Protein AF-A0A383WKZ9-F1 (afdb_monomer_lite)

Radius of gyration: 18.08 Å; chains: 1; bounding box: 63×48×45 Å

InterPro domains:
  IPR008811 Glycosyl hydrolases 36 [PF05691] (52-189)
  IPR008811 Glycosyl hydrolases 36 [PTHR31268] (33-192)

Structure (mmCIF, N/CA/C/O backbone):
data_AF-A0A383WKZ9-F1
#
_entry.id   AF-A0A383WKZ9-F1
#
loop_
_atom_site.group_PDB
_atom_site.id
_atom_site.type_symbol
_atom_site.label_atom_id
_atom_site.label_alt_id
_atom_site.label_comp_id
_atom_site.label_asym_id
_atom_site.label_entity_id
_atom_site.label_seq_id
_atom_site.pdbx_PDB_ins_code
_atom_site.Cartn_x
_atom_site.Cartn_y
_atom_site.Cartn_z
_atom_site.occupancy
_atom_site.B_iso_or_equiv
_atom_site.auth_seq_id
_atom_site.auth_comp_id
_atom_site.auth_asym_id
_atom_site.auth_atom_id
_atom_site.pdbx_PDB_model_num
ATOM 1 N N . MET A 1 1 ? -47.623 1.955 0.367 1.00 33.38 1 MET A N 1
ATOM 2 C CA . MET A 1 1 ? -46.744 0.892 -0.171 1.00 33.38 1 MET A CA 1
ATOM 3 C C . MET A 1 1 ? -45.341 1.461 -0.294 1.00 33.38 1 MET A C 1
ATOM 5 O O . MET A 1 1 ? -45.213 2.638 -0.597 1.00 33.38 1 MET A O 1
ATOM 9 N N . ALA A 1 2 ? -44.357 0.655 0.096 1.00 26.44 2 ALA A N 1
ATOM 10 C CA . ALA A 1 2 ? -43.002 1.015 0.510 1.00 26.44 2 ALA A CA 1
ATOM 11 C C . ALA A 1 2 ? -42.120 1.704 -0.565 1.00 26.44 2 ALA A C 1
ATOM 13 O O . ALA A 1 2 ? -42.390 1.547 -1.757 1.00 26.44 2 ALA A O 1
ATOM 14 N N . PRO A 1 3 ? -41.068 2.439 -0.140 1.00 32.88 3 PRO A N 1
ATOM 15 C CA . PRO A 1 3 ? -40.154 3.195 -0.997 1.00 32.88 3 PRO A CA 1
ATOM 16 C C . PRO A 1 3 ? -38.991 2.323 -1.496 1.00 32.88 3 PRO A C 1
ATOM 18 O O . PRO A 1 3 ? -38.672 1.311 -0.875 1.00 32.88 3 PRO A O 1
ATOM 21 N N . GLN A 1 4 ? -38.326 2.717 -2.588 1.00 32.00 4 GLN A N 1
ATOM 22 C CA . GLN A 1 4 ? -37.156 1.996 -3.103 1.00 32.00 4 GLN A CA 1
ATOM 23 C C . GLN A 1 4 ? -35.944 2.921 -3.286 1.00 32.00 4 GLN A C 1
ATOM 25 O O . GLN A 1 4 ? -35.868 3.703 -4.226 1.00 32.00 4 GLN A O 1
ATOM 30 N N . ASN A 1 5 ? -35.029 2.740 -2.329 1.00 29.41 5 ASN A N 1
ATOM 31 C CA . ASN A 1 5 ? -33.566 2.821 -2.360 1.00 29.41 5 ASN A CA 1
ATOM 32 C C . ASN A 1 5 ? -32.850 4.159 -2.618 1.00 29.41 5 ASN A C 1
ATOM 34 O O . ASN A 1 5 ? -32.542 4.550 -3.741 1.00 29.41 5 ASN A O 1
ATOM 38 N N . LEU A 1 6 ? -32.455 4.751 -1.481 1.00 32.31 6 LEU A N 1
ATOM 39 C CA . LEU A 1 6 ? -31.191 5.454 -1.273 1.00 32.31 6 LEU A CA 1
ATOM 40 C C . LEU A 1 6 ? -29.993 4.528 -1.541 1.00 32.31 6 LEU A C 1
ATOM 42 O O . LEU A 1 6 ? -29.984 3.372 -1.128 1.00 32.31 6 LEU A O 1
ATOM 46 N N . GLY A 1 7 ? -28.948 5.106 -2.123 1.00 25.89 7 GLY A N 1
ATOM 47 C CA . GLY A 1 7 ? -27.621 4.510 -2.240 1.00 25.89 7 GLY A CA 1
ATOM 48 C C . GLY A 1 7 ? -26.632 5.455 -2.918 1.00 25.89 7 GLY A C 1
ATOM 49 O O . GLY A 1 7 ? -25.874 5.026 -3.777 1.00 25.89 7 GLY A O 1
ATOM 50 N N . GLN A 1 8 ? -26.680 6.755 -2.602 1.00 30.31 8 GLN A N 1
ATOM 51 C CA . GLN A 1 8 ? -25.635 7.697 -3.000 1.00 30.31 8 GLN A CA 1
ATOM 52 C C . GLN A 1 8 ? -24.711 7.945 -1.812 1.00 30.31 8 GLN A C 1
ATOM 54 O O . GLN A 1 8 ? -25.103 8.551 -0.820 1.00 30.31 8 GLN A O 1
ATOM 59 N N . GLY A 1 9 ? -23.485 7.453 -1.938 1.00 25.41 9 GLY A N 1
ATOM 60 C CA . GLY A 1 9 ? -22.386 7.701 -1.020 1.00 25.41 9 GLY A CA 1
ATOM 61 C C . GLY A 1 9 ? -21.085 7.703 -1.806 1.00 25.41 9 GLY A C 1
ATOM 62 O O . GLY A 1 9 ? -20.314 6.757 -1.729 1.00 25.41 9 GLY A O 1
ATOM 63 N N . VAL A 1 10 ? -20.869 8.744 -2.611 1.00 26.20 10 VAL A N 1
ATOM 64 C CA . VAL A 1 10 ? -19.554 9.059 -3.176 1.00 26.20 10 VAL A CA 1
ATOM 65 C C . VAL A 1 10 ? -19.286 10.526 -2.892 1.00 26.20 10 VAL A C 1
ATOM 67 O O . VAL A 1 10 ? -19.955 11.403 -3.429 1.00 26.20 10 VAL A O 1
ATOM 70 N N . ALA A 1 11 ? -18.290 10.783 -2.052 1.00 22.27 11 ALA A N 1
ATOM 71 C CA . ALA A 1 11 ? -17.648 12.082 -1.963 1.00 22.27 11 ALA A CA 1
ATOM 72 C C . ALA A 1 11 ? -16.140 11.861 -1.810 1.00 22.27 11 ALA A C 1
ATOM 74 O O . ALA A 1 11 ? -15.603 11.829 -0.709 1.00 22.27 11 ALA A O 1
ATOM 75 N N . LEU A 1 12 ? -15.460 11.691 -2.944 1.00 29.48 12 LEU A N 1
ATOM 76 C CA . LEU A 1 12 ? -14.028 11.945 -3.062 1.00 29.48 12 LEU A CA 1
ATOM 77 C C . LEU A 1 12 ? -13.895 13.199 -3.927 1.00 29.48 12 LEU A C 1
ATOM 79 O O . LEU A 1 12 ? -14.007 13.141 -5.150 1.00 29.48 12 LEU A O 1
ATOM 83 N N . SER A 1 13 ? -13.754 14.357 -3.282 1.00 21.31 13 SER A N 1
ATOM 84 C CA . SER A 1 13 ? -13.522 15.621 -3.981 1.00 21.31 13 SER A CA 1
ATOM 85 C C . SER A 1 13 ? -12.049 15.701 -4.369 1.00 21.31 13 SER A C 1
ATOM 87 O O . SER A 1 13 ? -11.197 16.010 -3.540 1.00 21.31 13 SER A O 1
ATOM 89 N N . ALA A 1 14 ? -11.743 15.412 -5.633 1.00 26.47 14 ALA A N 1
ATOM 90 C CA . ALA A 1 14 ? -10.480 15.800 -6.240 1.00 26.47 14 ALA A CA 1
ATOM 91 C C . ALA A 1 14 ? -10.645 17.217 -6.808 1.00 26.47 14 ALA A C 1
ATOM 93 O O . ALA A 1 14 ? -11.335 17.415 -7.806 1.00 26.47 14 ALA A O 1
ATOM 94 N N . HIS A 1 15 ? -10.030 18.213 -6.169 1.00 21.16 15 HIS A N 1
ATOM 95 C CA . HIS A 1 15 ? -9.833 19.536 -6.764 1.00 21.16 15 HIS A CA 1
ATOM 96 C C . HIS A 1 15 ? -8.439 19.573 -7.406 1.00 21.16 15 HIS A C 1
ATOM 98 O O . HIS A 1 15 ? -7.446 19.626 -6.680 1.00 21.16 15 HIS A O 1
ATOM 104 N N . PRO A 1 16 ? -8.314 19.534 -8.746 1.00 32.41 16 PRO A N 1
ATOM 105 C CA . PRO A 1 16 ? -7.022 19.688 -9.386 1.00 32.41 16 PRO A CA 1
ATOM 106 C C . PRO A 1 16 ? -6.697 21.176 -9.488 1.00 32.41 16 PRO A C 1
ATOM 108 O O . PRO A 1 16 ? -7.248 21.897 -10.318 1.00 32.41 16 PRO A O 1
ATOM 111 N N . HIS A 1 17 ? -5.762 21.640 -8.669 1.00 27.34 17 HIS A N 1
ATOM 112 C CA . HIS A 1 17 ? -5.029 22.855 -8.992 1.00 27.34 17 HIS A CA 1
ATOM 113 C C . HIS A 1 17 ? -3.578 22.703 -8.539 1.00 27.34 17 HIS A C 1
ATOM 115 O O . HIS A 1 17 ? -3.291 22.885 -7.365 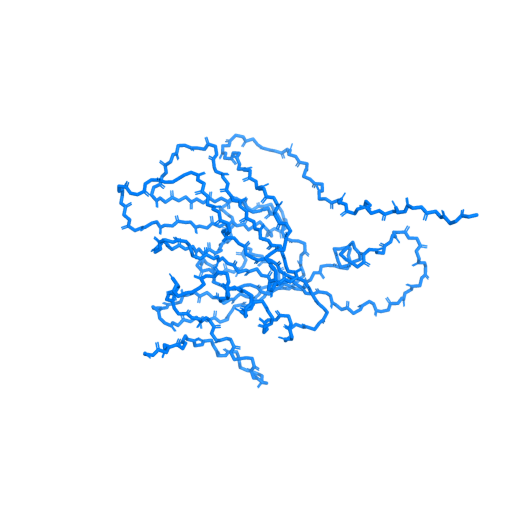1.00 27.34 17 HIS A O 1
ATOM 121 N N . LEU A 1 18 ? -2.690 22.309 -9.463 1.00 30.00 18 LEU A N 1
ATOM 122 C CA . LEU A 1 18 ? -1.320 22.820 -9.677 1.00 30.00 18 LEU A CA 1
ATOM 123 C C . LEU A 1 18 ? -0.612 22.016 -10.810 1.00 30.00 18 LEU A C 1
ATOM 125 O O . LEU A 1 18 ? -1.077 20.934 -11.170 1.00 30.00 1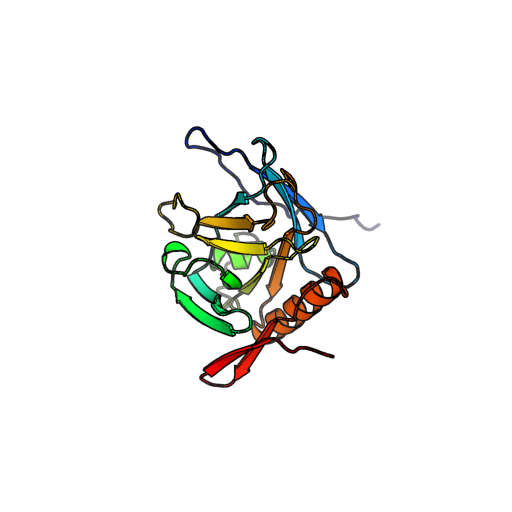8 LEU A O 1
ATOM 129 N N . PRO A 1 19 ? 0.436 22.571 -11.460 1.00 34.50 19 PRO A N 1
ATOM 130 C CA . PRO A 1 19 ? 0.660 22.412 -12.900 1.00 34.50 19 PRO A CA 1
ATOM 131 C C . PRO A 1 19 ? 1.535 21.219 -13.333 1.00 34.50 19 PRO A C 1
ATOM 133 O O . PRO A 1 19 ? 2.457 20.795 -12.647 1.00 34.50 19 PRO A O 1
ATOM 136 N N . SER A 1 20 ? 1.233 20.749 -14.551 1.00 39.91 20 SER A N 1
ATOM 137 C CA . SER A 1 20 ? 2.072 20.056 -15.549 1.00 39.91 20 SER A CA 1
ATOM 138 C C . SER A 1 20 ? 3.246 19.197 -15.057 1.00 39.91 20 SER A C 1
ATOM 140 O O . SER A 1 20 ? 4.397 19.630 -15.092 1.00 39.91 20 SER A O 1
ATOM 142 N N . SER A 1 21 ? 2.969 17.922 -14.764 1.00 36.19 21 SER A N 1
ATOM 143 C CA . SER A 1 21 ? 3.415 16.754 -15.562 1.00 36.19 21 SER A CA 1
ATOM 144 C C . SER A 1 21 ? 3.261 15.474 -14.732 1.00 36.19 21 SER A C 1
ATOM 146 O O . SER A 1 21 ? 4.160 15.134 -13.974 1.00 36.19 21 SER A O 1
ATOM 148 N N . THR A 1 22 ? 2.104 14.808 -14.846 1.00 39.22 22 THR A N 1
ATOM 149 C CA . THR A 1 22 ? 1.796 13.375 -14.575 1.00 39.22 22 THR A CA 1
ATOM 150 C C . THR A 1 22 ? 0.312 13.258 -14.213 1.00 39.22 22 THR A C 1
ATOM 152 O O . THR A 1 22 ? -0.079 13.103 -13.062 1.00 39.22 22 THR A O 1
ATOM 155 N N . SER A 1 23 ? -0.562 13.380 -15.214 1.00 44.00 23 SER A N 1
ATOM 156 C CA . SER A 1 23 ? -1.984 13.096 -15.008 1.00 44.00 23 SER A CA 1
ATOM 157 C C . SER A 1 23 ? -2.154 11.572 -14.982 1.00 44.00 23 SER A C 1
ATOM 159 O O . SER A 1 23 ? -1.957 10.909 -16.000 1.00 44.00 23 SER A O 1
ATOM 161 N N . SER A 1 24 ? -2.432 11.023 -13.800 1.00 53.34 24 SER A N 1
ATOM 162 C CA . SER A 1 24 ? -2.749 9.605 -13.584 1.00 53.34 24 SER A CA 1
ATOM 163 C C . SER A 1 24 ? -4.261 9.442 -13.424 1.00 53.34 24 SER A C 1
ATOM 165 O O . SER A 1 24 ? -4.923 10.380 -12.978 1.00 53.34 24 SER A O 1
ATOM 167 N N . SER A 1 25 ? -4.806 8.288 -13.807 1.00 56.19 25 SER A N 1
ATOM 168 C CA . SER A 1 25 ? -6.223 7.953 -13.605 1.00 56.19 25 SER A CA 1
ATOM 169 C C . SER A 1 25 ? -6.332 6.648 -12.829 1.00 56.19 25 SER A C 1
ATOM 171 O O . SER A 1 25 ? -5.567 5.713 -13.085 1.00 56.19 25 SER A O 1
ATOM 173 N N . SER A 1 26 ? -7.277 6.590 -11.898 1.00 54.25 26 SER A N 1
ATOM 174 C CA . SER A 1 26 ? -7.615 5.393 -11.135 1.00 54.25 26 SER A CA 1
ATOM 175 C C . SER A 1 26 ? -9.068 5.018 -11.391 1.00 54.25 26 SER A C 1
ATOM 177 O O . SER A 1 26 ? -9.957 5.860 -11.264 1.00 54.25 26 SER A O 1
ATOM 179 N N . ASP A 1 27 ? -9.293 3.755 -11.744 1.00 56.09 27 ASP A N 1
ATOM 180 C CA . ASP A 1 27 ? -10.633 3.193 -11.881 1.00 56.09 27 ASP A CA 1
ATOM 181 C C . ASP A 1 27 ? -10.938 2.334 -10.646 1.00 56.09 27 ASP A C 1
ATOM 183 O O . ASP A 1 27 ? -10.087 1.596 -10.136 1.00 56.09 27 ASP A O 1
ATOM 187 N N . LEU A 1 28 ? -12.151 2.498 -10.118 1.00 52.78 28 LEU A N 1
ATOM 188 C CA . LEU A 1 28 ? -12.611 1.881 -8.875 1.00 52.78 28 LEU A CA 1
ATOM 189 C C . LEU A 1 28 ? -13.457 0.650 -9.202 1.00 52.78 28 LEU A C 1
ATOM 191 O O . LEU A 1 28 ? -14.530 0.785 -9.792 1.00 52.78 28 LEU A O 1
ATOM 195 N N . HIS A 1 29 ? -13.035 -0.529 -8.748 1.00 52.25 29 HIS A N 1
ATOM 196 C CA . HIS A 1 29 ? -13.844 -1.742 -8.845 1.00 52.25 29 HIS A CA 1
ATOM 197 C C . HIS A 1 29 ? -14.243 -2.227 -7.448 1.00 52.25 29 HIS A C 1
ATOM 199 O O . HIS A 1 29 ? -13.398 -2.474 -6.584 1.00 52.25 29 HIS A O 1
ATOM 205 N N . SER A 1 30 ? -15.552 -2.361 -7.209 1.00 46.06 30 SER A N 1
ATOM 206 C CA . SER A 1 30 ? -16.064 -2.927 -5.961 1.00 46.06 30 SER A CA 1
ATOM 207 C C . SER A 1 30 ? -15.996 -4.454 -5.981 1.00 46.06 30 SER A C 1
ATOM 209 O O . SER A 1 30 ? -16.553 -5.087 -6.878 1.00 46.06 30 SER A O 1
ATOM 211 N N . SER A 1 31 ? -15.398 -5.007 -4.921 1.00 49.81 31 SER A N 1
ATOM 212 C CA . SER A 1 31 ? -15.467 -6.396 -4.447 1.00 49.81 31 SER A CA 1
ATOM 213 C C . SER A 1 31 ? -15.053 -7.503 -5.427 1.00 49.81 31 SER A C 1
ATOM 215 O O . SER A 1 31 ? -15.812 -7.923 -6.297 1.00 49.81 31 SER A O 1
ATOM 217 N N . HIS A 1 32 ? -13.892 -8.108 -5.156 1.00 50.41 32 HIS A N 1
ATOM 218 C CA . HIS A 1 32 ? -13.708 -9.539 -5.405 1.00 50.41 32 HIS A CA 1
ATOM 219 C C . HIS A 1 32 ? -14.669 -10.301 -4.465 1.00 50.41 32 HIS A C 1
ATOM 221 O O . HIS A 1 32 ? -14.781 -9.905 -3.303 1.00 50.41 32 HIS A O 1
ATOM 227 N N . PRO A 1 33 ? -15.328 -11.404 -4.875 1.00 51.94 33 PRO A N 1
ATOM 228 C CA . PRO A 1 33 ? -16.321 -12.116 -4.048 1.00 51.94 33 PRO A CA 1
ATOM 229 C C . PRO A 1 33 ? -15.794 -12.632 -2.693 1.00 51.94 33 PRO A C 1
ATOM 231 O O . PRO A 1 33 ? -16.574 -13.074 -1.857 1.00 51.94 33 PRO A O 1
ATOM 234 N N . ALA A 1 34 ? -14.480 -12.561 -2.468 1.00 50.84 34 ALA A N 1
ATOM 235 C CA . ALA A 1 34 ? -13.798 -12.992 -1.253 1.00 50.84 34 ALA A CA 1
ATOM 236 C C . ALA A 1 34 ? -13.422 -11.850 -0.281 1.00 50.84 34 ALA A C 1
ATOM 238 O O . ALA A 1 34 ? -12.874 -12.152 0.777 1.00 50.84 34 ALA A O 1
ATOM 239 N N . ALA A 1 35 ? -13.655 -10.565 -0.603 1.00 54.28 35 ALA A N 1
ATOM 240 C CA . ALA A 1 35 ? -13.151 -9.460 0.223 1.00 54.28 35 ALA A CA 1
ATOM 241 C C . ALA A 1 35 ? -14.007 -8.171 0.166 1.00 54.28 35 ALA A C 1
ATOM 243 O O . ALA A 1 35 ? -14.291 -7.684 -0.928 1.00 54.28 35 ALA A O 1
ATOM 244 N N . PRO A 1 36 ? -14.360 -7.557 1.318 1.00 70.56 36 PRO A N 1
ATOM 245 C CA . PRO A 1 36 ? -15.187 -6.343 1.395 1.00 70.56 36 PRO A CA 1
ATOM 246 C C . PRO A 1 36 ? -14.430 -5.029 1.103 1.00 70.56 36 PRO A C 1
ATOM 248 O O . PRO A 1 36 ? -14.973 -3.950 1.329 1.00 70.56 36 PRO A O 1
ATOM 251 N N . GLY A 1 37 ? -13.174 -5.097 0.650 1.00 82.75 37 GLY A N 1
ATOM 252 C CA . GLY A 1 37 ? -12.358 -3.926 0.332 1.00 82.75 37 GLY A CA 1
ATOM 253 C C . GLY A 1 37 ? -12.473 -3.445 -1.116 1.00 82.75 37 GLY A C 1
ATOM 254 O O . GLY A 1 37 ? -13.158 -4.026 -1.961 1.00 82.75 37 GLY A O 1
ATOM 255 N N . LEU A 1 38 ? -11.758 -2.361 -1.389 1.00 87.69 38 LEU A N 1
ATOM 256 C CA . LEU A 1 38 ? -11.641 -1.710 -2.682 1.00 87.69 38 LEU A CA 1
ATOM 257 C C . LEU A 1 38 ? -10.389 -2.197 -3.415 1.00 87.69 38 LEU A C 1
ATOM 259 O O . LEU A 1 38 ? -9.298 -2.202 -2.841 1.00 87.69 38 LEU A O 1
ATOM 263 N N . LEU A 1 39 ? -10.545 -2.547 -4.692 1.00 87.19 39 LEU A N 1
ATOM 264 C CA . LEU A 1 39 ? -9.433 -2.788 -5.606 1.00 87.19 39 LEU A CA 1
ATOM 265 C C . LEU A 1 39 ? -9.288 -1.614 -6.566 1.00 87.19 39 LEU A C 1
ATOM 267 O O . LEU A 1 39 ? -10.267 -1.166 -7.167 1.00 87.19 39 LEU A O 1
ATOM 271 N N . LEU A 1 40 ? -8.057 -1.124 -6.687 1.00 86.44 40 LEU A N 1
ATOM 272 C CA . LEU A 1 40 ? -7.712 -0.022 -7.571 1.00 86.44 40 LEU A CA 1
ATOM 273 C C . LEU A 1 40 ? -6.995 -0.534 -8.810 1.00 86.44 40 LEU A C 1
ATOM 275 O O . LEU A 1 40 ? -5.928 -1.150 -8.705 1.00 86.44 40 LEU A O 1
ATOM 279 N N . ASP A 1 41 ? -7.538 -0.174 -9.965 1.00 88.56 41 ASP A N 1
ATOM 280 C CA . ASP A 1 41 ? -6.809 -0.223 -11.221 1.00 88.56 41 ASP A CA 1
ATOM 281 C C . ASP A 1 41 ? -6.170 1.135 -11.459 1.00 88.56 41 ASP A C 1
ATOM 283 O O . ASP A 1 41 ? -6.759 2.188 -11.202 1.00 88.56 41 ASP A O 1
ATOM 287 N N . LEU A 1 42 ? -4.937 1.118 -11.941 1.00 85.75 42 LEU A N 1
ATOM 288 C CA . LEU A 1 42 ? -4.144 2.314 -12.147 1.00 85.75 42 LEU A CA 1
ATOM 289 C C . LEU A 1 42 ? -3.735 2.405 -13.602 1.00 85.75 42 LEU A C 1
ATOM 291 O O . LEU A 1 42 ? -3.316 1.422 -14.212 1.00 85.75 42 LEU A O 1
ATOM 295 N N . SER A 1 43 ? -3.793 3.609 -14.150 1.00 85.06 43 SER A N 1
ATOM 296 C CA . SER A 1 43 ? -3.241 3.904 -15.463 1.00 85.06 43 SER A CA 1
ATOM 297 C C . SER A 1 43 ? -2.470 5.217 -15.453 1.00 85.06 43 SER A C 1
ATOM 299 O O . SER A 1 43 ? -2.796 6.183 -14.757 1.00 85.06 43 SER A O 1
ATOM 301 N N . SER A 1 44 ? -1.404 5.234 -16.241 1.00 83.06 44 SER A N 1
ATOM 302 C CA . SER A 1 44 ? -0.583 6.400 -16.513 1.00 83.06 44 SER A CA 1
ATOM 303 C C . SER A 1 44 ? -0.881 6.895 -17.920 1.00 83.06 44 SER A C 1
ATOM 305 O O . SER A 1 44 ? -0.911 6.114 -18.871 1.00 83.06 44 SER A O 1
ATOM 307 N N . ARG A 1 45 ? -1.063 8.210 -18.069 1.00 80.19 45 ARG A N 1
ATOM 308 C CA . ARG A 1 45 ? -1.176 8.845 -19.393 1.00 80.19 45 ARG A CA 1
ATOM 309 C C . ARG A 1 45 ? 0.177 9.032 -20.080 1.00 80.19 45 ARG A C 1
ATOM 311 O O . ARG A 1 45 ? 0.217 9.431 -21.240 1.00 80.19 45 ARG A O 1
ATOM 318 N N . SER A 1 46 ? 1.274 8.789 -19.366 1.00 81.94 46 SER A N 1
ATOM 319 C CA . SER A 1 46 ? 2.613 8.768 -19.949 1.00 81.94 46 SER A CA 1
ATOM 320 C C . SER A 1 46 ? 2.812 7.515 -20.807 1.00 81.94 46 SER A C 1
ATOM 322 O O . SER A 1 46 ? 2.052 6.549 -20.722 1.00 81.94 46 SER A O 1
ATOM 324 N N . ASN A 1 47 ? 3.870 7.518 -21.619 1.00 84.25 47 ASN A N 1
ATOM 325 C CA . ASN A 1 47 ? 4.269 6.335 -22.378 1.00 84.25 47 ASN A CA 1
ATOM 326 C C . ASN A 1 47 ? 4.525 5.139 -21.453 1.00 84.25 47 ASN A C 1
ATOM 328 O O . ASN A 1 47 ? 4.921 5.304 -20.296 1.00 84.25 47 ASN A O 1
ATOM 332 N N . ALA A 1 48 ? 4.317 3.938 -21.994 1.00 87.06 48 ALA A N 1
ATOM 333 C CA . ALA A 1 48 ? 4.624 2.704 -21.294 1.00 87.06 48 ALA A CA 1
ATOM 334 C C . ALA A 1 48 ? 6.102 2.670 -20.883 1.00 87.06 48 ALA A C 1
ATOM 336 O O . ALA A 1 48 ? 6.984 3.012 -21.673 1.00 87.06 48 ALA A O 1
ATOM 337 N N . ALA A 1 49 ? 6.353 2.266 -19.643 1.00 86.75 49 ALA A N 1
ATOM 338 C CA . ALA A 1 49 ? 7.680 2.245 -19.050 1.00 86.75 49 ALA A CA 1
ATOM 339 C C . ALA A 1 49 ? 7.886 0.954 -18.252 1.00 86.75 49 ALA A C 1
ATOM 341 O O . ALA A 1 49 ? 6.933 0.380 -17.722 1.00 86.75 49 ALA A O 1
ATOM 342 N N . ALA A 1 50 ? 9.138 0.504 -18.173 1.00 88.00 50 ALA A N 1
ATOM 343 C CA . ALA A 1 50 ? 9.535 -0.614 -17.320 1.00 88.00 50 ALA A CA 1
ATOM 344 C C . ALA A 1 50 ? 9.478 -0.243 -15.826 1.00 88.00 50 ALA A C 1
ATOM 346 O O . ALA A 1 50 ? 9.331 -1.128 -14.985 1.00 88.00 50 ALA A O 1
ATOM 347 N N . GLU A 1 51 ? 9.554 1.056 -15.519 1.00 90.44 51 GLU A N 1
ATOM 348 C CA . GLU A 1 51 ? 9.462 1.644 -14.185 1.00 90.44 51 GLU A CA 1
ATOM 349 C C . GLU A 1 51 ? 8.504 2.843 -14.221 1.00 90.44 51 GLU A C 1
ATOM 351 O O . GLU A 1 51 ? 8.578 3.685 -15.120 1.00 90.44 51 GLU A O 1
ATOM 356 N N . ALA A 1 52 ? 7.605 2.943 -13.245 1.00 88.62 52 ALA A N 1
ATOM 357 C CA . ALA A 1 52 ? 6.663 4.051 -13.141 1.00 88.62 52 ALA A CA 1
ATOM 358 C C . ALA A 1 52 ? 6.378 4.416 -11.683 1.00 88.62 52 ALA A C 1
ATOM 360 O O . ALA A 1 52 ? 6.519 3.611 -10.767 1.00 88.62 52 ALA A O 1
ATOM 361 N N . SER A 1 53 ? 5.956 5.658 -11.454 1.00 89.69 53 SER A N 1
ATOM 362 C CA . SER A 1 53 ? 5.396 6.088 -10.171 1.00 89.69 53 SER A CA 1
ATOM 363 C C . SER A 1 53 ? 4.067 6.783 -10.421 1.00 89.69 53 SER A C 1
ATOM 365 O O . SER A 1 53 ? 4.022 7.774 -11.147 1.00 89.69 53 SER A O 1
ATOM 367 N N . VAL A 1 54 ? 2.999 6.248 -9.838 1.00 89.62 54 VAL A N 1
ATOM 368 C CA . VAL A 1 54 ? 1.619 6.703 -10.024 1.00 89.62 54 VAL A CA 1
ATOM 369 C C . VAL A 1 54 ? 1.125 7.300 -8.714 1.00 89.62 54 VAL A C 1
ATOM 371 O O . VAL A 1 54 ? 1.185 6.647 -7.674 1.00 89.62 54 VAL A O 1
ATOM 374 N N . LEU A 1 55 ? 0.655 8.546 -8.746 1.00 91.25 55 LEU A N 1
ATOM 375 C CA . LEU A 1 55 ? 0.086 9.198 -7.568 1.00 91.25 55 LEU A CA 1
ATOM 376 C C . LEU A 1 55 ? -1.259 8.544 -7.222 1.00 91.25 55 LEU A C 1
ATOM 378 O O . LEU A 1 55 ? -2.145 8.487 -8.071 1.00 91.25 55 LEU A O 1
ATOM 382 N N . LEU A 1 56 ? -1.408 8.074 -5.981 1.00 90.12 56 LEU A N 1
ATOM 383 C CA . LEU A 1 56 ? -2.668 7.523 -5.466 1.00 90.12 56 LEU A CA 1
ATOM 384 C C . LEU A 1 56 ? -3.562 8.612 -4.862 1.00 90.12 56 LEU A C 1
ATOM 386 O O . LEU A 1 56 ? -4.778 8.458 -4.825 1.00 90.12 56 LEU A O 1
ATOM 390 N N . GLY A 1 57 ? -2.958 9.712 -4.410 1.00 90.00 57 GLY A N 1
ATOM 391 C CA . GLY A 1 57 ? -3.647 10.858 -3.825 1.00 90.00 57 GLY A CA 1
ATOM 392 C C . GLY A 1 57 ? -3.145 11.179 -2.422 1.00 90.00 57 GLY A C 1
ATOM 393 O O . GLY A 1 57 ? -2.094 10.696 -1.993 1.00 90.00 57 GLY A O 1
ATOM 394 N N . GLU A 1 58 ? -3.901 12.020 -1.722 1.00 91.19 58 GLU A N 1
ATOM 395 C CA . GLU A 1 58 ? -3.645 12.376 -0.327 1.00 91.19 58 GLU A CA 1
ATOM 396 C C . GLU A 1 58 ? -4.424 11.471 0.623 1.00 91.19 58 GLU A C 1
ATOM 398 O O . GLU A 1 58 ? -5.605 11.197 0.411 1.00 91.19 58 GLU A O 1
ATOM 403 N N . VAL A 1 59 ? -3.765 11.025 1.692 1.00 90.44 59 VAL A N 1
ATOM 404 C CA . VAL A 1 59 ? -4.387 10.198 2.728 1.00 90.44 59 VAL A CA 1
ATOM 405 C C . VAL A 1 59 ? -4.770 11.066 3.928 1.00 90.44 59 VAL A C 1
ATOM 407 O O . VAL A 1 59 ? -3.915 11.676 4.569 1.00 90.44 59 VAL A O 1
ATOM 410 N N . CYS A 1 60 ? -6.060 11.093 4.265 1.00 89.00 60 CYS A N 1
ATOM 411 C CA . CYS A 1 60 ? -6.581 11.781 5.451 1.00 89.00 60 CYS A CA 1
ATOM 412 C C . CYS A 1 60 ? -6.395 10.916 6.707 1.00 89.00 60 CYS A C 1
ATOM 414 O O . CYS A 1 60 ? -7.308 10.191 7.118 1.00 89.00 60 CYS A O 1
ATOM 416 N N . GLY A 1 61 ? -5.193 10.946 7.279 1.00 88.25 61 GLY A N 1
ATOM 417 C CA . GLY A 1 61 ? -4.852 10.178 8.468 1.00 88.25 61 GLY A CA 1
ATOM 418 C C . GLY A 1 61 ? -3.974 10.941 9.451 1.00 88.25 61 GLY A C 1
ATOM 419 O O . GLY A 1 61 ? -3.186 11.806 9.068 1.00 88.25 61 GLY A O 1
ATOM 420 N N . SER A 1 62 ? -4.084 10.544 10.717 1.00 89.50 62 SER A N 1
ATOM 421 C CA . SER A 1 62 ? -3.403 11.173 11.858 1.00 89.50 62 SER A CA 1
ATOM 422 C C . SER A 1 62 ? -2.215 10.363 12.375 1.00 89.50 62 SER A C 1
ATOM 424 O O . SER A 1 62 ? -1.332 10.910 13.036 1.00 89.50 62 SER A O 1
ATOM 426 N N . ALA A 1 63 ? -2.174 9.061 12.086 1.00 93.56 63 ALA A N 1
ATOM 427 C CA . ALA A 1 63 ? -1.079 8.178 12.464 1.00 93.56 63 ALA A CA 1
ATOM 428 C C . ALA A 1 63 ? -0.899 7.072 11.425 1.00 93.56 63 ALA A C 1
ATOM 430 O O . ALA A 1 63 ? -1.872 6.456 10.981 1.00 93.56 63 ALA A O 1
ATOM 431 N N . PHE A 1 64 ? 0.355 6.801 11.078 1.00 95.62 64 PHE A N 1
ATOM 432 C CA . PHE A 1 64 ? 0.730 5.853 10.041 1.00 95.62 64 PHE A CA 1
ATOM 433 C C . PHE A 1 64 ? 1.657 4.792 10.627 1.00 95.62 64 PHE A C 1
ATOM 435 O O . PHE A 1 64 ? 2.650 5.115 11.282 1.00 95.62 64 PHE A O 1
ATOM 442 N N . LEU A 1 65 ? 1.347 3.526 10.367 1.00 96.31 65 LEU A N 1
ATOM 443 C CA . LEU A 1 65 ? 2.252 2.394 10.529 1.00 96.31 65 LEU A CA 1
ATOM 444 C C . LEU A 1 65 ? 2.502 1.811 9.139 1.00 96.31 65 LEU A C 1
ATOM 446 O O . LEU A 1 65 ? 1.583 1.308 8.500 1.00 96.31 65 LEU A O 1
ATOM 450 N N . ALA A 1 66 ? 3.744 1.845 8.681 1.00 94.31 66 ALA A N 1
ATOM 451 C CA . ALA A 1 66 ? 4.152 1.225 7.432 1.00 94.31 66 ALA A CA 1
ATOM 452 C C . ALA A 1 66 ? 5.115 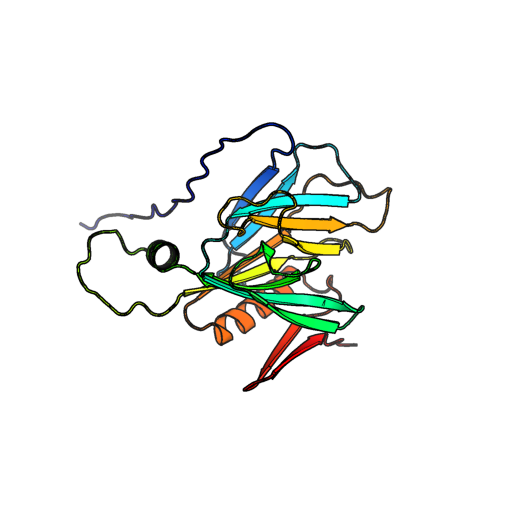0.079 7.699 1.00 94.31 66 ALA A C 1
ATOM 454 O O . ALA A 1 66 ? 5.996 0.179 8.545 1.00 94.31 66 ALA A O 1
ATOM 455 N N . CYS A 1 67 ? 4.982 -0.999 6.941 1.00 93.12 67 CYS A N 1
ATOM 456 C CA . CYS A 1 67 ? 5.982 -2.050 6.898 1.00 93.12 67 CYS A CA 1
ATOM 457 C C . CYS A 1 67 ? 6.698 -1.957 5.552 1.00 93.12 67 CYS A C 1
ATOM 459 O O . CYS A 1 67 ? 6.082 -2.146 4.500 1.00 93.12 67 CYS A O 1
ATOM 461 N N . ALA A 1 68 ? 7.988 -1.632 5.579 1.00 89.00 68 ALA A N 1
ATOM 462 C CA . ALA A 1 68 ? 8.793 -1.441 4.377 1.00 89.00 68 ALA A CA 1
ATOM 463 C C . ALA A 1 68 ? 9.849 -2.530 4.231 1.00 89.00 68 ALA A C 1
ATOM 465 O O . ALA A 1 68 ? 10.374 -3.045 5.222 1.00 89.00 68 ALA A O 1
ATOM 466 N N . ARG A 1 69 ? 10.144 -2.896 2.983 1.00 84.19 69 ARG A N 1
ATOM 467 C CA . ARG A 1 69 ? 11.096 -3.962 2.666 1.00 84.19 69 ARG A CA 1
ATOM 468 C C . ARG A 1 69 ? 12.526 -3.475 2.902 1.00 84.19 69 ARG A C 1
ATOM 470 O O . ARG A 1 69 ? 12.983 -2.561 2.226 1.00 84.19 69 ARG A O 1
ATOM 477 N N . ILE A 1 70 ? 13.243 -4.134 3.812 1.00 76.12 70 ILE A N 1
ATOM 478 C CA . ILE A 1 70 ? 14.663 -3.848 4.091 1.00 76.12 70 ILE A CA 1
ATOM 479 C C . ILE A 1 70 ? 15.603 -4.882 3.455 1.00 76.12 70 ILE A C 1
ATOM 481 O O . ILE A 1 70 ? 16.742 -4.571 3.115 1.00 76.12 70 ILE A O 1
ATOM 485 N N . LYS A 1 71 ? 15.132 -6.125 3.284 1.00 69.62 71 LYS A N 1
ATOM 486 C CA . LYS A 1 71 ? 15.827 -7.234 2.607 1.00 69.62 71 LYS A CA 1
ATOM 487 C C . LYS A 1 71 ? 14.805 -8.118 1.891 1.00 69.62 71 LYS A C 1
ATOM 489 O O . LYS A 1 71 ? 13.601 -7.940 2.052 1.00 69.62 71 LYS A O 1
ATOM 494 N N . LEU A 1 72 ? 15.272 -9.098 1.112 1.00 63.88 72 LEU A N 1
ATOM 495 C CA . LEU A 1 72 ? 14.415 -9.948 0.274 1.00 63.88 72 LEU A CA 1
ATOM 496 C C . LEU A 1 72 ? 13.203 -10.546 1.011 1.00 63.88 72 LEU A C 1
ATOM 498 O O . LEU A 1 72 ? 12.114 -10.515 0.454 1.00 63.88 72 LEU A O 1
ATOM 502 N N . CYS A 1 73 ? 13.375 -11.029 2.240 1.00 61.03 73 CYS A N 1
ATOM 503 C CA . CYS A 1 73 ? 12.314 -11.649 3.044 1.00 61.03 73 CYS A CA 1
ATOM 504 C C . CYS A 1 73 ? 11.983 -10.896 4.347 1.00 61.03 73 CYS A C 1
ATOM 506 O O . CYS A 1 73 ? 11.282 -11.440 5.197 1.00 61.03 73 CYS A O 1
ATOM 508 N N . TRP A 1 74 ? 12.480 -9.663 4.514 1.00 69.50 74 TRP A N 1
ATOM 509 C CA . TRP A 1 74 ? 12.362 -8.912 5.769 1.00 69.50 74 TRP A CA 1
ATOM 510 C C . TRP A 1 74 ? 11.697 -7.560 5.551 1.00 69.50 74 TRP A C 1
ATOM 512 O O . TRP A 1 74 ? 12.120 -6.780 4.687 1.00 69.50 74 TRP A O 1
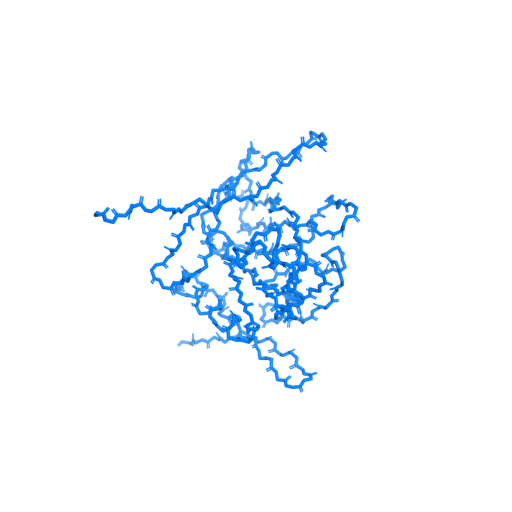ATOM 522 N N . MET A 1 75 ? 10.709 -7.272 6.393 1.00 82.00 75 MET A N 1
ATOM 523 C CA . MET A 1 75 ? 10.070 -5.967 6.498 1.00 82.00 75 MET A CA 1
ATOM 524 C C . MET A 1 75 ? 10.275 -5.405 7.902 1.00 82.00 75 MET A C 1
ATOM 526 O O . MET A 1 75 ? 10.237 -6.146 8.884 1.00 82.00 75 MET A O 1
ATOM 530 N N . SER A 1 76 ? 10.479 -4.095 7.988 1.00 85.06 76 SER A N 1
ATOM 531 C CA . SER A 1 76 ? 10.564 -3.381 9.262 1.00 85.06 76 SER A CA 1
ATOM 532 C C . SER A 1 76 ? 9.361 -2.460 9.434 1.00 85.06 76 SER A C 1
ATOM 534 O O . SER A 1 76 ? 8.942 -1.844 8.450 1.00 85.06 76 SER A O 1
ATOM 536 N N . PRO A 1 77 ? 8.799 -2.366 10.652 1.00 91.12 77 PRO A N 1
ATOM 537 C CA . PRO A 1 77 ? 7.761 -1.399 10.967 1.00 91.12 77 PRO A CA 1
ATOM 538 C C . PRO A 1 77 ? 8.359 0.008 11.088 1.00 91.12 77 PRO A C 1
ATOM 540 O O . PRO A 1 77 ? 9.442 0.196 11.643 1.00 91.12 77 PRO A O 1
ATOM 543 N N . TYR A 1 78 ? 7.620 0.998 10.605 1.00 92.75 78 TYR A N 1
ATOM 544 C CA . TYR A 1 78 ? 7.926 2.418 10.703 1.00 92.75 78 TYR A CA 1
ATOM 545 C C . TYR A 1 78 ? 6.661 3.158 11.106 1.00 92.75 78 TYR A C 1
ATOM 547 O O . TYR A 1 78 ? 5.598 2.932 10.529 1.00 92.75 78 TYR A O 1
ATOM 555 N N . HIS A 1 79 ? 6.788 4.053 12.078 1.00 95.19 79 HIS A N 1
ATOM 556 C CA . HIS A 1 79 ? 5.694 4.891 12.541 1.00 95.19 79 HIS A CA 1
ATOM 557 C C . HIS A 1 79 ? 5.962 6.345 12.190 1.00 95.19 79 HIS A C 1
ATOM 559 O O . HIS A 1 79 ? 7.092 6.815 12.313 1.00 95.19 79 HIS A O 1
ATOM 565 N N . SER A 1 80 ? 4.919 7.055 11.781 1.00 95.88 80 SER A N 1
ATOM 566 C CA . SER A 1 80 ? 4.997 8.484 11.497 1.00 95.88 80 SER A CA 1
ATOM 567 C C . SER A 1 80 ? 3.642 9.154 11.710 1.00 95.88 80 SER A C 1
ATOM 569 O O . SER A 1 80 ? 2.599 8.499 11.665 1.00 95.88 80 SER A O 1
ATOM 571 N N . SER A 1 81 ? 3.654 10.467 11.926 1.00 94.56 81 SER A N 1
ATOM 572 C CA . SER A 1 81 ? 2.458 11.316 11.883 1.00 94.56 81 SER A CA 1
ATOM 573 C C . SER A 1 81 ? 2.120 11.805 10.469 1.00 94.56 81 SER A C 1
ATOM 575 O O . SER A 1 81 ? 1.063 12.392 10.273 1.00 94.56 81 SER A O 1
ATOM 577 N N . SER A 1 82 ? 2.992 11.564 9.484 1.00 94.62 82 SER A N 1
ATOM 578 C CA . SER A 1 82 ? 2.755 11.874 8.069 1.00 94.62 82 SER A CA 1
ATOM 579 C C . SER A 1 82 ? 3.401 10.856 7.130 1.00 94.62 82 SER A C 1
ATOM 581 O O . SER A 1 82 ? 4.393 10.210 7.488 1.00 94.62 82 SER A O 1
ATOM 583 N N . ILE A 1 83 ? 2.895 10.738 5.900 1.00 95.75 83 ILE A N 1
ATOM 584 C CA . ILE A 1 83 ? 3.491 9.836 4.898 1.00 95.75 83 ILE A CA 1
ATOM 585 C C . ILE A 1 83 ? 4.907 10.272 4.528 1.00 95.75 83 ILE A C 1
ATOM 587 O O . ILE A 1 83 ? 5.772 9.419 4.373 1.00 95.75 83 ILE A O 1
ATOM 591 N N . ALA A 1 84 ? 5.187 11.572 4.455 1.00 95.44 84 ALA A N 1
ATOM 592 C CA . ALA A 1 84 ? 6.516 12.095 4.144 1.00 95.44 84 ALA A CA 1
ATOM 593 C C . ALA A 1 84 ? 7.617 11.614 5.113 1.00 95.44 84 ALA A C 1
ATOM 595 O O . ALA A 1 84 ? 8.783 11.564 4.730 1.00 95.44 84 ALA A O 1
ATOM 596 N N . GLY A 1 85 ? 7.258 11.253 6.352 1.00 94.75 85 GLY A N 1
ATOM 597 C CA . GLY A 1 85 ? 8.182 10.686 7.342 1.00 94.75 85 GLY A CA 1
ATOM 598 C C . GLY A 1 85 ? 8.409 9.172 7.226 1.00 94.75 85 GLY A C 1
ATOM 599 O O . GLY A 1 85 ? 9.190 8.615 7.996 1.00 94.75 85 GLY A O 1
ATOM 600 N N . LEU A 1 86 ? 7.727 8.488 6.305 1.00 94.75 86 LEU A N 1
ATOM 601 C CA . LEU A 1 86 ? 7.855 7.047 6.086 1.00 94.75 86 LEU A CA 1
ATOM 602 C C . LEU A 1 86 ? 8.966 6.730 5.068 1.00 94.75 86 LEU A C 1
ATOM 604 O O . LEU A 1 86 ? 9.286 7.559 4.214 1.00 94.75 86 LEU A O 1
ATOM 608 N N . PRO A 1 87 ? 9.563 5.526 5.117 1.00 93.06 87 PRO A N 1
ATOM 609 C CA . PRO A 1 87 ? 10.557 5.115 4.128 1.00 93.06 87 PRO A CA 1
ATOM 610 C C . PRO A 1 87 ? 9.936 4.898 2.740 1.00 93.06 87 PRO A C 1
ATOM 612 O O . PRO A 1 87 ? 8.725 4.754 2.581 1.00 93.06 87 PRO A O 1
ATOM 615 N N . GLY A 1 88 ? 10.793 4.784 1.725 1.00 88.31 88 GLY A N 1
ATOM 616 C CA . GLY A 1 88 ? 10.404 4.172 0.455 1.00 88.31 88 GLY A CA 1
ATOM 617 C C . GLY A 1 88 ? 10.157 2.665 0.600 1.00 88.31 88 GLY A C 1
ATOM 618 O O . GLY A 1 88 ? 10.496 2.050 1.611 1.00 88.31 88 GLY A O 1
ATOM 619 N N . HIS A 1 89 ? 9.609 2.049 -0.444 1.00 89.44 89 HIS A N 1
ATOM 620 C CA . HIS A 1 89 ? 9.424 0.595 -0.538 1.00 89.44 89 HIS A CA 1
ATOM 621 C C . HIS A 1 89 ? 8.475 -0.024 0.506 1.00 89.44 89 HIS A C 1
ATOM 623 O O . HIS A 1 89 ? 8.706 -1.129 1.012 1.00 89.44 89 HIS A O 1
ATOM 629 N N . ILE A 1 90 ? 7.389 0.678 0.816 1.00 93.19 90 ILE A N 1
ATOM 630 C CA . ILE A 1 90 ? 6.338 0.223 1.726 1.00 93.19 90 ILE A CA 1
ATOM 631 C C . ILE A 1 90 ? 5.534 -0.900 1.050 1.00 93.19 90 ILE A C 1
ATOM 633 O O . ILE A 1 90 ? 5.083 -0.767 -0.086 1.00 93.19 90 ILE A O 1
ATOM 637 N N . GLN A 1 91 ? 5.364 -2.018 1.750 1.00 90.88 91 GLN A N 1
ATOM 638 C CA . GLN A 1 91 ? 4.649 -3.220 1.287 1.00 90.88 91 GLN A CA 1
ATOM 639 C C . GLN A 1 91 ? 3.327 -3.439 2.034 1.00 90.88 91 GLN A C 1
ATOM 641 O O . GLN A 1 91 ? 2.511 -4.268 1.654 1.00 90.88 91 GLN A O 1
ATOM 646 N N . PHE A 1 92 ? 3.111 -2.689 3.107 1.00 92.81 92 PHE A N 1
ATOM 647 C CA . PHE A 1 92 ? 1.864 -2.658 3.849 1.00 92.81 92 PHE A CA 1
ATOM 648 C C . PHE A 1 92 ? 1.790 -1.334 4.600 1.00 92.81 92 PHE A C 1
ATOM 650 O O . PHE A 1 92 ? 2.792 -0.897 5.173 1.00 92.81 92 PHE A O 1
ATOM 657 N N . MET A 1 93 ? 0.615 -0.720 4.633 1.00 95.44 93 MET A N 1
ATOM 658 C CA . MET A 1 93 ? 0.363 0.465 5.441 1.00 95.44 93 MET A CA 1
ATOM 659 C C . MET A 1 93 ? -0.951 0.316 6.202 1.00 95.44 93 MET A C 1
ATOM 661 O O . MET A 1 93 ? -1.949 -0.105 5.626 1.00 95.44 93 MET A O 1
ATOM 665 N N . LEU A 1 94 ? -0.941 0.687 7.479 1.00 96.19 94 LEU A N 1
ATOM 666 C CA . LEU A 1 94 ? -2.105 0.888 8.332 1.00 96.19 94 LEU A CA 1
ATOM 667 C C . LEU A 1 94 ? -2.164 2.367 8.705 1.00 96.19 94 LEU A C 1
ATOM 669 O O . LEU A 1 94 ? -1.164 2.949 9.131 1.00 96.19 94 LEU A O 1
ATOM 673 N N . VAL A 1 95 ? -3.339 2.961 8.568 1.00 95.06 95 VAL A N 1
ATOM 674 C CA . VAL A 1 95 ? -3.568 4.379 8.828 1.00 95.06 95 VAL A CA 1
ATOM 675 C C . VAL A 1 95 ? -4.718 4.517 9.801 1.00 95.06 95 VAL A C 1
ATOM 677 O O . VAL A 1 95 ? -5.768 3.913 9.596 1.00 95.06 95 VAL A O 1
ATOM 680 N N . GLN A 1 96 ? -4.539 5.322 10.842 1.00 93.94 96 GLN A N 1
ATOM 681 C CA . GLN A 1 96 ? -5.659 5.822 11.626 1.00 93.94 96 GLN A CA 1
ATOM 682 C C . GLN A 1 96 ? -6.253 7.033 10.905 1.00 93.94 96 GLN A C 1
ATOM 684 O O . GLN A 1 96 ? -5.568 8.042 10.725 1.00 93.94 96 GLN A O 1
ATOM 689 N N . LEU A 1 97 ? -7.509 6.923 10.482 1.00 89.31 97 LEU A N 1
ATOM 690 C CA . LEU A 1 97 ? -8.204 7.965 9.735 1.00 89.31 97 LEU A CA 1
ATOM 691 C C . LEU A 1 97 ? -8.564 9.145 10.644 1.00 89.31 97 LEU A C 1
ATOM 693 O O . LEU A 1 97 ? -8.866 8.971 11.828 1.00 89.31 97 LEU A O 1
ATOM 697 N N . ASP A 1 98 ? -8.553 10.349 10.078 1.00 84.38 98 ASP A N 1
ATOM 698 C CA . ASP A 1 98 ? -8.988 11.552 10.792 1.00 84.38 98 ASP A CA 1
ATOM 699 C C . ASP A 1 98 ? -10.488 11.503 11.103 1.00 84.38 98 ASP A C 1
ATOM 701 O O . ASP A 1 98 ? -11.257 10.863 10.391 1.00 84.38 98 ASP A O 1
ATOM 705 N N . GLY A 1 99 ? -10.938 12.211 12.144 1.00 74.00 99 GLY A N 1
ATOM 706 C CA . GLY A 1 99 ? -12.337 12.161 12.597 1.00 74.00 99 GLY A CA 1
ATOM 707 C C . GLY A 1 99 ? -13.367 12.523 11.518 1.00 74.00 99 GLY A C 1
ATOM 708 O O . GLY A 1 99 ? -14.455 11.954 11.496 1.00 74.00 99 GLY A O 1
ATOM 709 N N . THR A 1 100 ? -13.015 13.411 10.585 1.00 71.25 100 THR A N 1
ATOM 710 C CA . THR A 1 100 ? -13.853 13.775 9.430 1.00 71.25 100 THR A CA 1
ATOM 711 C C . THR A 1 100 ? -13.900 12.662 8.380 1.00 71.25 100 THR A C 1
ATOM 713 O O . THR A 1 100 ? -14.977 12.315 7.899 1.00 71.25 100 THR A O 1
ATOM 716 N N . ALA A 1 101 ? -12.756 12.047 8.069 1.00 69.94 101 ALA A N 1
ATOM 717 C CA . ALA A 1 101 ? -12.665 10.909 7.156 1.00 69.94 101 ALA A CA 1
ATOM 718 C C . ALA A 1 101 ? -13.351 9.659 7.734 1.00 69.94 101 ALA A C 1
ATOM 720 O O . ALA A 1 101 ? -14.061 8.952 7.022 1.00 69.94 101 ALA A O 1
ATOM 721 N N . ALA A 1 102 ? -13.208 9.427 9.039 1.00 66.94 102 ALA A N 1
ATOM 722 C CA . ALA A 1 102 ? -13.896 8.371 9.770 1.00 66.94 102 ALA A CA 1
ATOM 723 C C . ALA A 1 102 ? -15.420 8.578 9.777 1.00 66.94 102 ALA A C 1
ATOM 725 O O . ALA A 1 102 ? -16.164 7.621 9.569 1.00 66.94 102 ALA A O 1
ATOM 726 N N . ALA A 1 103 ? -15.891 9.818 9.958 1.00 67.25 103 ALA A N 1
ATOM 727 C CA . ALA A 1 103 ? -17.313 10.152 9.879 1.00 67.25 103 ALA A CA 1
ATOM 728 C C . ALA A 1 103 ? -17.891 9.925 8.475 1.00 67.25 103 ALA A C 1
ATOM 730 O O . ALA A 1 103 ? -18.948 9.303 8.343 1.00 67.25 103 ALA A O 1
ATOM 731 N N . ALA A 1 104 ? -17.168 10.354 7.436 1.00 68.62 104 ALA A N 1
ATOM 732 C CA . ALA A 1 104 ? -17.548 10.127 6.045 1.00 68.62 104 ALA A CA 1
ATOM 733 C C . ALA A 1 104 ? -17.613 8.627 5.707 1.00 68.62 104 ALA A C 1
ATOM 735 O O . ALA A 1 104 ? -18.607 8.161 5.152 1.00 68.62 104 ALA A O 1
ATOM 736 N N . ALA A 1 105 ? -16.598 7.854 6.102 1.00 63.81 105 ALA A N 1
ATOM 737 C CA . ALA A 1 105 ? -16.555 6.410 5.880 1.00 63.81 105 ALA A CA 1
ATOM 738 C C . ALA A 1 105 ? -17.641 5.645 6.660 1.00 63.81 105 ALA A C 1
ATOM 740 O O . ALA A 1 105 ? -18.129 4.619 6.192 1.00 63.81 105 ALA A O 1
ATOM 741 N N . ALA A 1 106 ? -18.061 6.153 7.822 1.00 65.31 106 ALA A N 1
ATOM 742 C CA . ALA A 1 106 ? -19.166 5.597 8.602 1.00 65.31 106 ALA A CA 1
ATOM 743 C C . ALA A 1 106 ? -20.561 6.050 8.120 1.00 65.31 106 ALA A C 1
ATOM 745 O O . ALA A 1 106 ? -21.564 5.660 8.720 1.00 65.31 106 ALA A O 1
ATOM 746 N N . GLY A 1 107 ? -20.649 6.880 7.071 1.00 66.12 107 GLY A N 1
ATOM 747 C CA . GLY A 1 107 ? -21.918 7.378 6.532 1.00 66.12 107 GLY A CA 1
ATOM 748 C C . GLY A 1 107 ? -22.656 8.351 7.459 1.00 66.12 107 GLY A C 1
ATOM 749 O O . GLY A 1 107 ? -23.878 8.475 7.373 1.00 66.12 107 GLY A O 1
ATOM 750 N N . VAL A 1 108 ? -21.943 9.030 8.363 1.00 63.31 108 VAL A N 1
ATOM 751 C CA . VAL A 1 108 ? -22.532 9.977 9.320 1.00 63.31 108 VAL A CA 1
ATOM 752 C C . VAL A 1 108 ? -22.526 11.382 8.712 1.00 63.31 108 VAL A C 1
ATOM 754 O O . VAL A 1 108 ? -21.466 11.965 8.500 1.00 63.31 108 VAL A O 1
ATOM 757 N N . SER A 1 109 ? -23.705 11.945 8.426 1.00 57.03 109 SER A N 1
ATOM 758 C CA . SER A 1 109 ? -23.834 13.324 7.928 1.00 57.03 109 SER A CA 1
ATOM 759 C C . SER A 1 109 ? -23.521 14.370 9.009 1.00 57.03 109 SER A C 1
ATOM 761 O O . SER A 1 109 ? -23.873 14.194 10.180 1.00 57.03 109 SER A O 1
ATOM 763 N N . GLU A 1 110 ? -22.915 15.491 8.601 1.00 53.81 110 GLU A N 1
ATOM 764 C CA . GLU A 1 110 ? -22.706 16.670 9.450 1.00 53.81 110 GLU A CA 1
ATOM 765 C C . GLU A 1 110 ? -24.057 17.176 9.990 1.00 53.81 110 GLU A C 1
ATOM 767 O O . GLU A 1 110 ? -24.905 17.644 9.236 1.00 53.81 110 GLU A O 1
ATOM 772 N N . GLY A 1 111 ? -24.296 17.042 11.300 1.00 52.62 111 GLY A N 1
ATOM 773 C CA . GLY A 1 111 ? -25.535 17.519 11.932 1.00 52.62 111 GLY A CA 1
ATOM 774 C C . GLY A 1 111 ? -25.997 16.742 13.166 1.00 52.62 111 GLY A C 1
ATOM 775 O O . GLY A 1 111 ? -26.824 17.243 13.926 1.00 52.62 111 GLY A O 1
ATOM 776 N N . SER A 1 112 ? -25.453 15.550 13.428 1.00 54.47 112 SER A N 1
ATOM 777 C CA . SER A 1 112 ? -25.747 14.831 14.675 1.00 54.47 112 SER A CA 1
ATOM 778 C C . SER A 1 112 ? -24.908 15.378 15.831 1.00 54.47 112 SER A C 1
ATOM 780 O O . SER A 1 112 ? -23.760 14.999 16.032 1.00 54.47 112 SER A O 1
ATOM 782 N N . SER A 1 113 ? -25.511 16.256 16.630 1.00 50.50 113 SER A N 1
ATOM 783 C CA . SER A 1 113 ? -24.957 16.917 17.824 1.00 50.50 113 SER A CA 1
ATOM 784 C C . SER A 1 113 ? -24.705 15.992 19.028 1.00 50.50 113 SER A C 1
ATOM 786 O O . SER A 1 113 ? -24.646 16.441 20.173 1.00 50.50 113 SER A O 1
ATOM 788 N N . ARG A 1 114 ? -24.503 14.690 18.804 1.00 51.53 114 ARG A N 1
ATOM 789 C CA . ARG A 1 114 ? -23.975 13.794 19.833 1.00 51.53 114 ARG A CA 1
ATOM 790 C C . ARG A 1 114 ? -22.472 13.689 19.633 1.00 51.53 114 ARG A C 1
ATOM 792 O O . ARG A 1 114 ? -22.024 13.079 18.672 1.00 51.53 114 ARG A O 1
ATOM 799 N N . GLN A 1 115 ? -21.710 14.199 20.601 1.00 50.50 115 GLN A N 1
ATOM 800 C CA . GLN A 1 115 ? -20.354 13.729 20.902 1.00 50.50 115 GLN A CA 1
ATOM 801 C C . GLN A 1 115 ? -20.421 12.240 21.294 1.00 50.50 115 GLN A C 1
ATOM 803 O O . GLN A 1 115 ? -20.174 11.855 22.435 1.00 50.50 115 GLN A O 1
ATOM 808 N N . GLN A 1 116 ? -20.822 11.368 20.370 1.00 53.94 116 GLN A N 1
ATO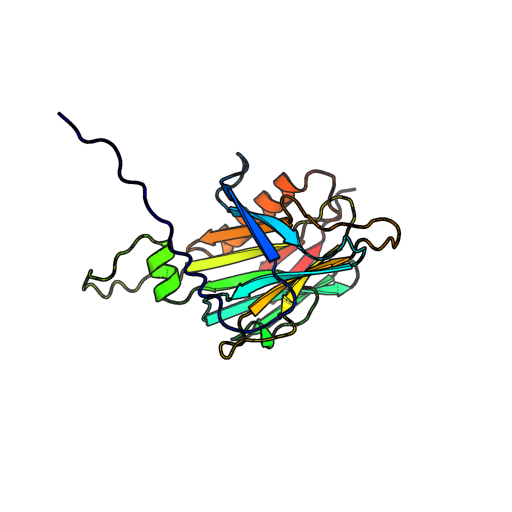M 809 C CA . GLN A 1 116 ? -20.444 9.976 20.462 1.00 53.94 116 GLN A CA 1
ATOM 810 C C . GLN A 1 116 ? -18.938 9.977 20.266 1.00 53.94 116 GLN A C 1
ATOM 812 O O . GLN A 1 116 ? -18.439 10.453 19.250 1.00 53.94 116 GLN A O 1
ATOM 817 N N . LYS A 1 117 ? -18.217 9.503 21.284 1.00 58.50 117 LYS A N 1
ATOM 818 C CA . LYS A 1 117 ? -16.800 9.175 21.183 1.00 58.50 117 LYS A CA 1
ATOM 819 C C . LYS A 1 117 ? -16.681 8.120 20.084 1.00 58.50 117 LYS A C 1
ATOM 821 O O . LYS A 1 117 ? -16.870 6.933 20.339 1.00 58.50 117 LYS A O 1
ATOM 826 N N . MET A 1 118 ? -16.522 8.588 18.852 1.00 64.25 118 MET A N 1
ATOM 827 C CA . MET A 1 118 ? -16.501 7.754 17.667 1.00 64.25 118 MET A CA 1
ATOM 828 C C . MET A 1 118 ? -15.267 6.870 17.789 1.00 64.25 118 MET A C 1
ATOM 830 O O . MET A 1 118 ? -14.177 7.365 18.085 1.00 64.25 118 MET A O 1
ATOM 834 N N . GLN A 1 119 ? -15.460 5.557 17.678 1.00 71.44 119 GLN A N 1
ATOM 835 C CA . GLN A 1 119 ? -14.334 4.632 17.684 1.00 71.44 119 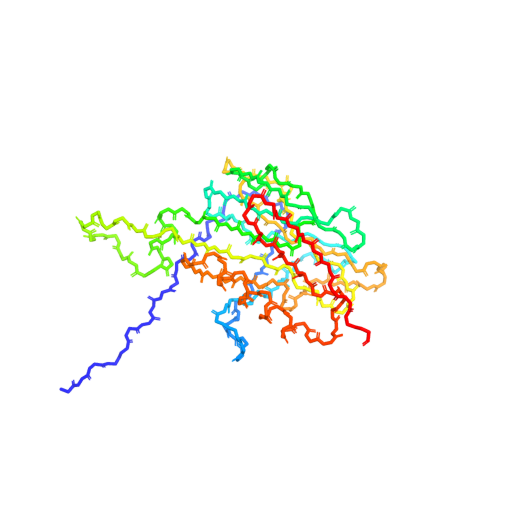GLN A CA 1
ATOM 836 C C . GLN A 1 119 ? -13.401 5.016 16.526 1.00 71.44 119 GLN A C 1
ATOM 838 O O . GLN A 1 119 ? -13.907 5.369 15.455 1.00 71.44 119 GLN A O 1
ATOM 843 N N . PRO A 1 120 ? -12.072 5.006 16.729 1.00 81.00 120 PRO A N 1
ATOM 844 C CA . PRO A 1 120 ? -11.140 5.312 15.656 1.00 81.00 120 PRO A CA 1
ATOM 845 C C . PRO A 1 120 ? -11.378 4.348 14.492 1.00 81.00 120 PRO A C 1
ATOM 847 O O . PRO A 1 120 ? -11.586 3.151 14.695 1.00 81.00 120 PRO A O 1
ATOM 850 N N . LEU A 1 121 ? -11.373 4.888 13.276 1.00 89.69 121 LEU A N 1
ATOM 851 C CA . LEU A 1 121 ? -11.460 4.093 12.062 1.00 89.69 121 LEU A CA 1
ATOM 852 C C . LEU A 1 121 ? -10.064 3.958 11.468 1.00 89.69 121 LEU A C 1
ATOM 854 O O . LEU A 1 121 ? -9.300 4.923 11.426 1.00 89.69 121 LEU A O 1
ATOM 858 N N . TYR A 1 122 ? -9.744 2.761 11.007 1.00 92.56 122 TYR A N 1
ATOM 859 C CA . TYR A 1 122 ? -8.469 2.448 10.394 1.00 92.56 122 TYR A CA 1
ATOM 860 C C . TYR A 1 122 ? -8.662 2.090 8.929 1.00 92.56 122 TYR A C 1
ATOM 862 O O . TYR A 1 122 ? -9.718 1.585 8.548 1.00 92.56 122 TYR A O 1
ATOM 870 N N . ALA A 1 123 ? -7.629 2.317 8.125 1.00 93.44 123 ALA A N 1
ATOM 871 C CA . ALA A 1 123 ? -7.543 1.828 6.759 1.00 93.44 123 ALA A CA 1
ATOM 872 C C . ALA A 1 123 ? -6.222 1.092 6.526 1.00 93.44 123 ALA A C 1
ATOM 874 O O . ALA A 1 123 ? -5.166 1.543 6.970 1.00 93.44 123 ALA A O 1
ATOM 875 N N . THR A 1 124 ? -6.278 -0.025 5.811 1.00 94.62 124 THR A N 1
ATOM 876 C CA . THR A 1 124 ? -5.108 -0.728 5.285 1.00 94.62 124 THR A CA 1
ATOM 877 C C . THR A 1 124 ? -4.910 -0.380 3.818 1.00 94.62 124 THR A C 1
ATOM 879 O O . THR A 1 124 ? -5.862 -0.137 3.080 1.00 94.62 124 THR A O 1
ATOM 882 N N . THR A 1 125 ? -3.661 -0.357 3.373 1.00 94.06 125 THR A N 1
ATOM 883 C CA . THR A 1 125 ? -3.303 -0.207 1.960 1.00 94.06 125 THR A CA 1
ATOM 884 C C . THR A 1 125 ? -2.219 -1.220 1.636 1.00 94.06 125 THR A C 1
ATOM 886 O O . THR A 1 125 ? -1.145 -1.206 2.247 1.00 94.06 125 THR A O 1
ATOM 889 N N . LEU A 1 126 ? -2.507 -2.108 0.687 1.00 92.44 126 LEU A N 1
ATOM 890 C CA . LEU A 1 126 ? -1.594 -3.149 0.237 1.00 92.44 126 LEU A CA 1
ATOM 891 C C . LEU A 1 126 ? -1.331 -2.980 -1.263 1.00 92.44 126 LEU A C 1
ATOM 893 O O . LEU A 1 126 ? -2.275 -3.098 -2.048 1.00 92.44 126 LEU A O 1
ATOM 897 N N . PRO A 1 127 ? -0.084 -2.705 -1.685 1.00 90.94 127 PRO A N 1
ATOM 898 C CA . PRO A 1 127 ? 0.284 -2.834 -3.084 1.00 90.94 127 PRO A CA 1
ATOM 899 C C . PRO A 1 127 ? 0.224 -4.319 -3.463 1.00 90.94 127 PRO A C 1
ATOM 901 O O . PRO A 1 127 ? 0.744 -5.172 -2.743 1.00 90.94 127 PRO A O 1
ATOM 904 N N . LEU A 1 128 ? -0.421 -4.631 -4.579 1.00 85.19 128 LEU A N 1
ATOM 905 C CA . LEU A 1 128 ? -0.555 -5.991 -5.086 1.00 85.19 128 LEU A CA 1
ATOM 906 C C . LEU A 1 128 ? 0.369 -6.181 -6.290 1.00 85.19 128 LEU A C 1
ATOM 908 O O . LEU A 1 128 ? 0.477 -5.316 -7.160 1.00 85.19 128 LEU A O 1
ATOM 912 N N . LEU A 1 129 ? 1.039 -7.330 -6.332 1.00 70.88 129 LEU A N 1
ATOM 913 C CA . LEU A 1 129 ? 1.949 -7.685 -7.415 1.00 70.88 129 LEU A CA 1
ATOM 914 C C . LEU A 1 129 ? 1.147 -8.361 -8.532 1.00 70.88 129 LEU A C 1
ATOM 916 O O . LEU A 1 129 ? 0.468 -9.357 -8.288 1.00 70.88 129 LEU A O 1
ATOM 920 N N . LEU A 1 130 ? 1.284 -7.871 -9.764 1.00 63.44 130 LEU A N 1
ATOM 921 C CA . LEU A 1 130 ? 0.873 -8.602 -10.963 1.00 63.44 130 LEU A CA 1
ATOM 922 C C . LEU A 1 130 ? 2.111 -9.007 -11.764 1.00 63.44 130 LEU A C 1
ATOM 924 O O . LEU A 1 130 ? 3.020 -8.206 -11.987 1.00 63.44 130 LEU A O 1
ATOM 928 N N . ASP A 1 131 ? 2.116 -10.255 -12.227 1.00 65.12 131 ASP A N 1
ATOM 929 C CA . ASP A 1 131 ? 3.026 -10.759 -13.260 1.00 65.12 131 ASP A CA 1
ATOM 930 C C . ASP A 1 131 ? 4.532 -10.599 -12.952 1.00 65.12 131 ASP A C 1
ATOM 932 O O . ASP A 1 131 ? 5.324 -10.262 -13.831 1.00 65.12 131 ASP A O 1
ATOM 936 N N . GLY A 1 132 ? 4.947 -10.821 -11.699 1.00 65.00 132 GLY A N 1
ATOM 937 C CA . GLY A 1 132 ? 6.366 -10.835 -11.300 1.00 65.00 132 GLY A CA 1
ATOM 938 C C . GLY A 1 132 ? 7.042 -9.460 -11.217 1.00 65.00 132 GLY A C 1
ATOM 939 O O . GLY A 1 132 ? 8.235 -9.379 -10.922 1.00 65.00 132 GLY A O 1
ATOM 940 N N . CYS A 1 133 ? 6.291 -8.382 -11.432 1.00 74.25 133 CYS A N 1
ATOM 941 C CA . CYS A 1 133 ? 6.778 -7.015 -11.294 1.00 74.25 133 CYS A CA 1
ATOM 942 C C . CYS A 1 133 ? 6.752 -6.578 -9.826 1.00 74.25 133 CYS A C 1
ATOM 944 O O . CYS A 1 133 ? 5.853 -6.960 -9.080 1.00 74.25 133 CYS A O 1
ATOM 946 N N . LYS A 1 134 ? 7.700 -5.741 -9.400 1.00 81.75 134 LYS A N 1
ATOM 947 C CA . LYS A 1 134 ? 7.710 -5.155 -8.056 1.00 81.75 134 LYS A CA 1
ATOM 948 C C . LYS A 1 134 ? 6.718 -3.999 -7.985 1.00 81.75 134 LYS A C 1
ATOM 950 O O . LYS A 1 134 ? 6.755 -3.091 -8.810 1.00 81.75 134 LYS A O 1
ATOM 955 N N . SER A 1 135 ? 5.908 -3.990 -6.935 1.00 86.25 135 SER A N 1
ATOM 956 C CA . SER A 1 135 ? 5.054 -2.868 -6.560 1.00 86.25 135 SER A CA 1
ATOM 957 C C . SER A 1 135 ? 5.336 -2.469 -5.118 1.00 86.25 135 SER A C 1
ATOM 959 O O . SER A 1 135 ? 5.372 -3.324 -4.229 1.00 86.25 135 SER A O 1
ATOM 961 N N . THR A 1 136 ? 5.534 -1.181 -4.864 1.00 91.19 136 THR A N 1
ATOM 962 C CA . THR A 1 136 ? 5.687 -0.657 -3.502 1.00 91.19 136 THR A CA 1
ATOM 963 C C . THR A 1 136 ? 4.978 0.669 -3.352 1.00 91.19 136 THR A C 1
ATOM 965 O O . THR A 1 136 ? 5.074 1.520 -4.230 1.00 91.19 136 THR A O 1
ATOM 968 N N . LEU A 1 137 ? 4.350 0.894 -2.208 1.00 94.06 137 LEU A N 1
ATOM 969 C CA . LEU A 1 137 ? 3.925 2.227 -1.813 1.00 94.06 137 LEU A CA 1
ATOM 970 C C . LEU A 1 137 ? 5.153 3.065 -1.427 1.00 94.06 137 LEU A C 1
ATOM 972 O O . LEU A 1 137 ? 6.163 2.546 -0.939 1.00 94.06 137 LEU A O 1
ATOM 976 N N . GLN A 1 138 ? 5.072 4.368 -1.649 1.00 94.62 138 GLN A N 1
ATOM 977 C CA . GLN A 1 138 ? 6.098 5.319 -1.236 1.00 94.62 138 GLN A CA 1
ATOM 978 C C . GLN A 1 138 ? 5.495 6.713 -1.055 1.00 94.62 138 GLN A C 1
ATOM 980 O O . GLN A 1 138 ? 4.475 7.026 -1.682 1.00 94.62 138 GLN A O 1
ATOM 985 N N . PRO A 1 139 ? 6.132 7.580 -0.257 1.00 95.88 139 PRO A N 1
ATOM 986 C CA . PRO A 1 139 ? 5.806 8.996 -0.276 1.00 95.88 139 PRO A CA 1
ATOM 987 C C . PRO A 1 139 ? 5.932 9.542 -1.701 1.00 95.88 139 PRO A C 1
ATOM 989 O O . PRO A 1 139 ? 6.910 9.268 -2.403 1.00 95.88 139 PRO A O 1
ATOM 992 N N . ALA A 1 140 ? 4.941 10.309 -2.150 1.00 92.38 140 ALA A N 1
ATOM 993 C CA . ALA A 1 140 ? 5.034 11.002 -3.427 1.00 92.38 140 ALA A CA 1
ATOM 994 C C . ALA A 1 140 ? 6.243 11.955 -3.432 1.00 92.38 140 ALA A C 1
ATOM 996 O O . ALA A 1 140 ? 6.535 12.604 -2.425 1.00 92.38 140 ALA A O 1
ATOM 997 N N . LYS A 1 141 ? 6.933 12.064 -4.576 1.00 88.56 141 LYS A N 1
ATOM 998 C CA . LYS A 1 141 ? 8.103 12.953 -4.727 1.00 88.56 141 LYS A CA 1
ATOM 999 C C . LYS A 1 141 ? 7.755 14.416 -4.452 1.00 88.56 141 LYS A C 1
ATOM 1001 O O . LYS A 1 141 ? 8.566 15.153 -3.903 1.00 88.56 141 LYS A O 1
ATOM 1006 N N . GLN A 1 142 ? 6.558 14.826 -4.861 1.00 87.44 142 GLN A N 1
ATOM 1007 C CA . GLN A 1 142 ? 5.990 16.126 -4.543 1.00 87.44 142 GLN A CA 1
ATOM 1008 C C . GLN A 1 142 ? 4.986 15.940 -3.414 1.00 87.44 142 GLN A C 1
ATOM 1010 O O . GLN A 1 142 ? 4.001 15.220 -3.574 1.00 87.44 142 GLN A O 1
ATOM 1015 N N . GLN A 1 143 ? 5.266 16.569 -2.277 1.00 88.56 143 GLN A N 1
ATOM 1016 C CA . GLN A 1 143 ? 4.388 16.528 -1.121 1.00 88.56 143 GLN A CA 1
ATOM 1017 C C . GLN A 1 143 ? 3.539 17.805 -1.052 1.00 88.56 143 GLN A C 1
ATOM 1019 O O . GLN A 1 143 ? 4.082 18.904 -1.184 1.00 88.56 143 GLN A O 1
ATOM 1024 N N . PRO A 1 144 ? 2.223 17.682 -0.829 1.00 85.31 144 PRO A N 1
ATOM 1025 C CA . PRO A 1 144 ? 1.374 18.788 -0.404 1.00 85.31 144 PRO A CA 1
ATOM 1026 C C . PRO A 1 144 ? 1.767 19.238 1.011 1.00 85.31 144 PRO A C 1
ATOM 1028 O O . PRO A 1 144 ? 2.529 18.567 1.707 1.00 85.31 144 PRO A O 1
ATOM 1031 N N . ALA A 1 145 ? 1.202 20.356 1.473 1.00 86.38 145 ALA A N 1
ATOM 1032 C CA . ALA A 1 145 ? 1.465 20.880 2.818 1.00 86.38 145 ALA A CA 1
ATOM 1033 C C . ALA A 1 145 ? 1.116 19.881 3.940 1.00 86.38 145 ALA A C 1
ATOM 1035 O O . ALA A 1 145 ? 1.737 19.911 4.999 1.00 86.38 145 ALA A O 1
ATOM 1036 N N . SER A 1 146 ? 0.155 18.981 3.694 1.00 85.38 146 SER A N 1
ATOM 1037 C CA . SER A 1 146 ? -0.221 17.895 4.608 1.00 85.38 146 SER A CA 1
ATOM 1038 C C . SER A 1 146 ? 0.885 16.844 4.783 1.00 85.38 146 SER A C 1
ATOM 1040 O O . SER A 1 146 ? 0.890 16.126 5.779 1.00 85.38 146 SER A O 1
ATOM 1042 N N . GLY A 1 147 ? 1.823 16.730 3.834 1.00 90.88 147 GLY A N 1
ATOM 1043 C CA . GLY A 1 147 ? 2.854 15.688 3.835 1.00 90.88 147 GLY A CA 1
ATOM 1044 C C . GLY A 1 147 ? 2.298 14.270 3.666 1.00 90.88 147 GLY A C 1
ATOM 1045 O O . GLY A 1 147 ? 2.992 13.303 3.983 1.00 90.88 147 GLY A O 1
ATOM 1046 N N . ASN A 1 148 ? 1.051 14.142 3.202 1.00 93.00 148 ASN A N 1
ATOM 1047 C CA . ASN A 1 148 ? 0.313 12.883 3.151 1.00 93.00 148 ASN A CA 1
ATOM 1048 C C . ASN A 1 148 ? 0.029 12.387 1.725 1.00 93.00 148 ASN A C 1
ATOM 1050 O O . ASN A 1 148 ? -0.899 11.604 1.519 1.00 93.00 148 ASN A O 1
ATOM 1054 N N . ALA A 1 149 ? 0.812 12.811 0.730 1.00 93.62 149 ALA A N 1
ATOM 1055 C CA . ALA A 1 149 ? 0.665 12.281 -0.623 1.00 93.62 149 ALA A CA 1
ATOM 1056 C C . ALA A 1 149 ? 1.360 10.923 -0.770 1.00 93.62 149 ALA A C 1
ATOM 1058 O O . ALA A 1 149 ? 2.563 10.784 -0.512 1.00 93.62 149 ALA A O 1
ATOM 1059 N N . LEU A 1 150 ? 0.602 9.934 -1.240 1.00 94.62 150 LEU A N 1
ATOM 1060 C CA . LEU A 1 150 ? 1.043 8.563 -1.459 1.00 94.62 150 LEU A CA 1
ATOM 1061 C C . LEU A 1 150 ? 1.141 8.260 -2.952 1.00 94.62 150 LEU A C 1
ATOM 1063 O O . LEU A 1 150 ? 0.262 8.624 -3.735 1.00 94.62 150 LEU A O 1
ATOM 1067 N N . ALA A 1 151 ? 2.180 7.536 -3.346 1.00 93.44 151 ALA A N 1
ATOM 1068 C CA . ALA A 1 151 ? 2.332 7.018 -4.696 1.00 93.44 151 ALA A CA 1
ATOM 1069 C C . ALA A 1 151 ? 2.561 5.504 -4.679 1.00 93.44 151 ALA A C 1
ATOM 1071 O O . ALA A 1 151 ? 3.176 4.963 -3.757 1.00 93.44 151 ALA A O 1
ATOM 1072 N N . LEU A 1 152 ? 2.112 4.833 -5.736 1.00 91.38 152 LEU A N 1
ATOM 1073 C CA . LEU A 1 152 ? 2.537 3.483 -6.065 1.00 91.38 152 LEU A CA 1
ATOM 1074 C C . LEU A 1 152 ? 3.749 3.562 -6.989 1.00 91.38 152 LEU A C 1
ATOM 1076 O O . LEU A 1 152 ? 3.699 4.178 -8.051 1.00 91.38 152 LEU A O 1
ATOM 1080 N N . HIS A 1 153 ? 4.832 2.919 -6.589 1.00 91.38 153 HIS A N 1
ATOM 1081 C CA . HIS A 1 153 ? 5.969 2.628 -7.440 1.00 91.38 153 HIS A CA 1
ATOM 1082 C C . HIS A 1 153 ? 5.804 1.261 -8.088 1.00 91.38 153 HIS A C 1
ATOM 1084 O O . HIS A 1 153 ? 5.463 0.293 -7.404 1.00 91.38 153 HIS A O 1
ATOM 1090 N N . PHE A 1 154 ? 6.118 1.185 -9.371 1.00 87.31 154 PHE A N 1
ATOM 1091 C CA . PHE A 1 154 ? 6.160 -0.037 -10.151 1.00 87.31 154 PHE A CA 1
ATOM 1092 C C . PHE A 1 154 ? 7.538 -0.183 -10.798 1.00 87.31 154 PHE A C 1
ATOM 1094 O O . PHE A 1 154 ? 8.025 0.768 -11.404 1.00 87.31 154 PHE A O 1
ATOM 1101 N N . ASP A 1 155 ? 8.118 -1.378 -10.710 1.00 87.69 155 ASP A N 1
ATOM 1102 C CA . ASP A 1 155 ? 9.371 -1.767 -11.363 1.00 87.69 155 ASP A CA 1
ATOM 1103 C C . ASP A 1 155 ? 9.238 -3.206 -11.881 1.00 87.69 155 ASP A C 1
ATOM 1105 O O . ASP A 1 155 ? 9.175 -4.164 -11.107 1.00 87.69 155 ASP A O 1
ATOM 1109 N N . SER A 1 156 ? 9.194 -3.367 -13.200 1.00 83.31 156 SER A N 1
ATOM 1110 C CA . SER A 1 156 ? 9.113 -4.679 -13.850 1.00 83.31 156 SER A CA 1
ATOM 1111 C C . SER A 1 156 ? 10.393 -5.511 -13.720 1.00 83.31 156 SER A C 1
ATOM 1113 O O . SER A 1 156 ? 10.350 -6.726 -13.903 1.00 83.31 156 SER A O 1
ATOM 1115 N N . GLY A 1 157 ? 11.541 -4.881 -13.449 1.00 84.44 157 GLY A N 1
ATOM 1116 C CA . GLY A 1 157 ? 12.857 -5.517 -13.504 1.00 84.44 157 GLY A CA 1
ATOM 1117 C C . GLY A 1 157 ? 13.294 -5.965 -14.907 1.00 84.44 157 GLY A C 1
ATOM 1118 O O . GLY A 1 157 ? 14.372 -6.543 -15.036 1.00 84.44 157 GLY A O 1
ATOM 1119 N N . ASN A 1 158 ? 12.489 -5.709 -15.945 1.00 85.56 158 ASN A N 1
ATOM 1120 C CA . ASN A 1 158 ? 12.769 -6.063 -17.332 1.00 85.56 158 ASN A CA 1
ATOM 1121 C C . ASN A 1 158 ? 12.560 -4.827 -18.231 1.00 85.56 158 ASN A C 1
ATOM 1123 O O . ASN A 1 158 ? 11.418 -4.400 -18.395 1.00 85.56 158 ASN A O 1
ATOM 1127 N N . PRO A 1 159 ? 13.619 -4.268 -18.849 1.00 88.31 159 PRO A N 1
ATOM 1128 C CA . PRO A 1 159 ? 13.502 -3.070 -19.684 1.00 88.31 159 PRO A CA 1
ATOM 1129 C C . PRO A 1 159 ? 12.582 -3.256 -20.899 1.00 88.31 159 PRO A C 1
ATOM 1131 O O . PRO A 1 159 ? 12.053 -2.268 -21.404 1.00 88.31 159 PRO A O 1
ATOM 1134 N N . ASP A 1 160 ? 12.347 -4.496 -21.332 1.00 88.94 160 ASP A N 1
ATOM 1135 C CA . ASP A 1 160 ? 11.471 -4.808 -22.463 1.00 88.94 160 ASP A CA 1
ATOM 1136 C C . ASP A 1 160 ? 9.993 -4.939 -22.048 1.00 88.94 160 ASP A C 1
ATOM 1138 O O . ASP A 1 160 ? 9.097 -4.912 -22.895 1.00 88.94 160 ASP A O 1
ATOM 1142 N N . LEU A 1 161 ? 9.705 -5.062 -20.744 1.00 85.62 161 LEU A N 1
ATOM 1143 C CA . LEU A 1 161 ? 8.342 -5.167 -20.220 1.00 85.62 161 LEU A CA 1
ATOM 1144 C C . LEU A 1 161 ? 7.785 -3.781 -19.881 1.00 85.62 161 LEU A C 1
ATOM 1146 O O . LEU A 1 161 ? 7.715 -3.365 -18.725 1.00 85.62 161 LEU A O 1
ATOM 1150 N N . LEU A 1 162 ? 7.359 -3.062 -20.915 1.00 90.00 162 LEU A N 1
ATOM 1151 C CA . LEU A 1 162 ? 6.789 -1.725 -20.776 1.00 90.00 162 LEU A CA 1
ATOM 1152 C C . LEU A 1 162 ? 5.297 -1.790 -20.430 1.00 90.00 162 LEU A C 1
ATOM 1154 O O . LEU A 1 162 ? 4.523 -2.465 -21.112 1.00 90.00 162 LEU A O 1
ATOM 1158 N N . ARG A 1 163 ? 4.866 -1.042 -19.406 1.00 84.25 163 ARG A N 1
ATOM 1159 C CA . ARG A 1 163 ? 3.445 -0.903 -19.043 1.00 84.25 163 ARG A CA 1
ATOM 1160 C C . ARG A 1 163 ? 3.067 0.545 -18.763 1.00 84.25 163 ARG A C 1
ATOM 1162 O O . ARG A 1 163 ? 3.884 1.347 -18.319 1.00 84.25 163 ARG A O 1
ATOM 1169 N N . ASN A 1 164 ? 1.807 0.870 -19.018 1.00 87.69 164 ASN A N 1
ATOM 1170 C CA . ASN A 1 164 ? 1.172 2.131 -18.629 1.00 87.69 164 ASN A CA 1
ATOM 1171 C C . ASN A 1 164 ? -0.156 1.909 -17.887 1.00 87.69 164 ASN A C 1
ATOM 1173 O O . ASN A 1 164 ? -0.856 2.873 -17.595 1.00 87.69 164 ASN A O 1
ATOM 1177 N N . SER A 1 165 ? -0.520 0.660 -17.597 1.00 86.88 165 SER A N 1
ATOM 1178 C CA . SER A 1 165 ? -1.695 0.309 -16.806 1.00 86.88 165 SER A CA 1
ATOM 1179 C C . SER A 1 165 ? -1.443 -0.943 -15.971 1.00 86.88 165 SER A C 1
ATOM 1181 O O . SER A 1 165 ? -0.667 -1.825 -16.352 1.00 86.88 165 SER A O 1
ATOM 1183 N N . TRP A 1 166 ? -2.092 -0.988 -14.812 1.00 85.44 166 TRP A N 1
ATOM 1184 C CA . TRP A 1 166 ? -1.947 -2.005 -13.781 1.00 85.44 166 TRP A CA 1
ATOM 1185 C C . TRP A 1 166 ? -3.326 -2.301 -13.211 1.00 85.44 166 TRP A C 1
ATOM 1187 O O . TRP A 1 166 ? -3.950 -1.442 -12.597 1.00 85.44 166 TRP A O 1
ATOM 1197 N N . GLN A 1 167 ? -3.809 -3.510 -13.458 1.00 86.12 167 GLN A N 1
ATOM 1198 C CA . GLN A 1 167 ? -5.078 -3.988 -12.922 1.00 86.12 167 GLN A CA 1
ATOM 1199 C C . GLN A 1 167 ? -4.849 -4.517 -11.508 1.00 86.12 167 GLN A C 1
ATOM 1201 O O . GLN A 1 167 ? -3.791 -5.082 -11.243 1.00 86.12 167 GLN A O 1
ATOM 1206 N N . GLN A 1 168 ? -5.821 -4.338 -10.620 1.00 84.38 168 GLN A N 1
ATOM 1207 C CA . GLN A 1 168 ? -5.821 -4.802 -9.237 1.00 84.38 168 GLN A CA 1
ATOM 1208 C C . GLN A 1 168 ? -4.515 -4.447 -8.517 1.00 84.38 168 GLN A C 1
ATOM 1210 O O . GLN A 1 168 ? -3.947 -5.272 -7.816 1.00 84.38 168 GLN A O 1
ATOM 1215 N N . ALA A 1 169 ? -4.010 -3.231 -8.727 1.00 85.62 169 ALA A N 1
ATOM 1216 C CA . ALA A 1 169 ? -2.668 -2.820 -8.322 1.00 85.62 169 ALA A CA 1
ATOM 1217 C C . ALA A 1 169 ? -2.566 -2.491 -6.827 1.00 85.62 169 ALA A C 1
ATOM 1219 O O . ALA A 1 169 ? -1.488 -2.576 -6.236 1.00 85.62 169 ALA A O 1
ATOM 1220 N N . VAL A 1 170 ? -3.674 -2.079 -6.209 1.00 89.19 170 VAL A N 1
ATOM 1221 C CA . VAL A 1 170 ? -3.732 -1.741 -4.784 1.00 89.19 170 VAL A CA 1
ATOM 1222 C C . VAL A 1 170 ? -5.043 -2.239 -4.196 1.00 89.19 170 VAL A C 1
ATOM 1224 O O . VAL A 1 170 ? -6.109 -2.002 -4.762 1.00 89.19 170 VAL A O 1
ATOM 1227 N N . TYR A 1 171 ? -4.960 -2.882 -3.036 1.00 90.25 171 TYR A N 1
ATOM 1228 C CA . TYR A 1 171 ? -6.109 -3.216 -2.204 1.00 90.25 171 TYR A CA 1
ATOM 1229 C C . TYR A 1 171 ? -6.189 -2.279 -1.000 1.00 90.25 171 TYR A C 1
ATOM 1231 O O . TYR A 1 171 ? -5.188 -2.050 -0.312 1.00 90.25 171 TYR A O 1
ATOM 1239 N N . ILE A 1 172 ? -7.383 -1.755 -0.733 1.00 91.50 172 ILE A N 1
ATOM 1240 C CA . ILE A 1 172 ? -7.672 -0.879 0.403 1.00 91.50 172 ILE A CA 1
ATOM 1241 C C . ILE A 1 172 ? -8.877 -1.425 1.157 1.00 91.50 172 ILE A C 1
ATOM 1243 O O . ILE A 1 172 ? -9.907 -1.717 0.557 1.00 91.50 172 ILE A O 1
ATOM 1247 N N . ALA A 1 173 ? -8.786 -1.517 2.477 1.00 91.31 173 ALA A N 1
ATOM 1248 C CA . ALA A 1 173 ? -9.930 -1.836 3.325 1.00 91.31 173 ALA A CA 1
ATOM 1249 C C . ALA A 1 173 ? -9.964 -0.910 4.535 1.00 91.31 173 ALA A C 1
ATOM 1251 O O . ALA A 1 173 ? -8.934 -0.374 4.934 1.00 91.31 173 ALA A O 1
ATOM 1252 N N . ALA A 1 174 ? -11.143 -0.731 5.125 1.00 90.62 174 ALA A N 1
ATOM 1253 C CA . ALA A 1 174 ? -11.323 0.068 6.327 1.00 90.62 174 ALA A CA 1
ATOM 1254 C C . ALA A 1 174 ? -12.113 -0.700 7.390 1.00 90.62 174 ALA A C 1
ATOM 1256 O O . ALA A 1 174 ? -12.943 -1.550 7.068 1.00 90.62 174 ALA A O 1
ATOM 1257 N N . GLY A 1 175 ? -11.849 -0.404 8.659 1.00 89.19 175 GLY A N 1
ATOM 1258 C CA . GLY A 1 175 ? -12.465 -1.095 9.788 1.00 89.19 175 GLY A CA 1
ATOM 1259 C C . GLY A 1 175 ? -12.125 -0.446 11.125 1.00 89.19 175 GLY A C 1
ATOM 1260 O O . GLY A 1 175 ? -11.166 0.314 11.238 1.00 89.19 175 GLY A O 1
ATOM 1261 N N . SER A 1 176 ? -12.936 -0.718 12.144 1.00 88.50 176 SER A N 1
ATOM 1262 C CA . SER A 1 176 ? -12.759 -0.157 13.492 1.00 88.50 176 SER A CA 1
ATOM 1263 C C . SER A 1 176 ? -11.824 -0.982 14.379 1.00 88.50 176 SER A C 1
ATOM 1265 O O . SER A 1 176 ? -11.248 -0.449 15.320 1.00 88.50 176 SER A O 1
ATOM 1267 N N . ASP A 1 177 ? -11.687 -2.281 14.100 1.00 89.25 177 ASP A N 1
ATOM 1268 C CA . ASP A 1 177 ? -10.712 -3.153 14.757 1.00 89.25 177 ASP A CA 1
ATOM 1269 C C . ASP A 1 177 ? -9.474 -3.280 13.853 1.00 89.25 177 ASP A C 1
ATOM 1271 O O . ASP A 1 177 ? -9.563 -3.915 12.798 1.00 89.25 177 ASP A O 1
ATOM 1275 N N . PRO A 1 178 ? -8.329 -2.682 14.226 1.00 90.38 178 PRO A N 1
ATOM 1276 C CA . PRO A 1 178 ? -7.137 -2.703 13.391 1.00 90.38 178 PRO A CA 1
ATOM 1277 C C . PRO A 1 178 ? -6.548 -4.111 13.234 1.00 90.38 178 PRO A C 1
ATOM 1279 O O . PRO A 1 178 ? -5.953 -4.386 12.198 1.00 90.38 178 PRO A O 1
ATOM 1282 N N . PHE A 1 179 ? -6.715 -5.014 14.205 1.00 89.38 179 PHE A N 1
ATOM 1283 C CA . PHE A 1 179 ? -6.148 -6.364 14.125 1.00 89.38 179 PHE A CA 1
ATOM 1284 C C . PHE A 1 179 ? -6.960 -7.234 13.170 1.00 89.38 179 PHE A C 1
ATOM 1286 O O . PHE A 1 179 ? -6.411 -7.779 12.213 1.00 89.38 179 PHE A O 1
ATOM 1293 N N . ALA A 1 180 ? -8.282 -7.263 13.358 1.00 88.88 180 ALA A N 1
ATOM 1294 C CA . ALA A 1 180 ? -9.179 -7.967 12.446 1.00 88.88 180 ALA A CA 1
ATOM 1295 C C . ALA A 1 180 ? -9.094 -7.400 11.017 1.00 88.88 180 ALA A C 1
ATOM 1297 O O . ALA A 1 180 ? -9.137 -8.154 10.043 1.00 88.88 180 ALA A O 1
ATOM 1298 N N . LEU A 1 181 ? -8.930 -6.077 10.881 1.00 89.62 181 LEU A N 1
ATOM 1299 C CA . LEU A 1 181 ? -8.733 -5.427 9.588 1.00 89.62 181 LEU A CA 1
ATOM 1300 C C . LEU A 1 181 ? -7.447 -5.897 8.903 1.00 89.62 181 LEU A C 1
ATOM 1302 O O . LEU A 1 181 ? -7.474 -6.173 7.703 1.00 89.62 181 LEU A O 1
ATOM 1306 N N . VAL A 1 182 ? -6.331 -5.985 9.632 1.00 90.94 182 VAL A N 1
ATOM 1307 C CA . VAL A 1 182 ? -5.062 -6.484 9.084 1.00 90.94 182 VAL A CA 1
ATOM 1308 C C . VAL A 1 182 ? -5.203 -7.924 8.612 1.00 90.94 182 VAL A C 1
ATOM 1310 O O . VAL A 1 182 ? -4.893 -8.193 7.451 1.00 90.94 182 VAL A O 1
ATOM 1313 N N . ASP A 1 183 ? -5.739 -8.811 9.450 1.00 87.19 183 ASP A N 1
ATOM 1314 C CA . ASP A 1 183 ? -5.923 -10.225 9.107 1.00 87.19 183 ASP A CA 1
ATOM 1315 C C . ASP A 1 183 ? -6.791 -10.386 7.853 1.00 87.19 183 ASP A C 1
ATOM 1317 O O . ASP A 1 183 ? -6.398 -11.052 6.891 1.00 87.19 183 ASP A O 1
ATOM 1321 N N . ALA A 1 184 ? -7.939 -9.704 7.816 1.00 87.81 184 ALA A N 1
ATOM 1322 C CA . ALA A 1 184 ? -8.841 -9.739 6.670 1.00 87.81 184 ALA A CA 1
ATOM 1323 C C . ALA A 1 184 ? -8.198 -9.157 5.402 1.00 87.81 184 ALA A C 1
ATOM 1325 O O . ALA A 1 184 ? -8.402 -9.682 4.308 1.00 87.81 184 ALA A O 1
ATOM 1326 N N . SER A 1 185 ? -7.406 -8.089 5.528 1.00 88.62 185 SER A N 1
ATOM 1327 C CA . SER A 1 185 ? -6.764 -7.437 4.381 1.00 88.62 185 SER A CA 1
ATOM 1328 C C . SER A 1 185 ? -5.643 -8.277 3.786 1.00 88.62 185 SER A C 1
ATOM 1330 O O . SER A 1 185 ? -5.518 -8.355 2.565 1.00 88.62 185 SER A O 1
ATOM 1332 N N . VAL A 1 186 ? -4.844 -8.925 4.635 1.00 86.50 186 VAL A N 1
ATOM 1333 C CA . VAL A 1 186 ? -3.789 -9.845 4.195 1.00 86.50 186 VAL A CA 1
ATOM 1334 C C . VAL A 1 186 ? -4.408 -11.086 3.552 1.00 86.50 186 VAL A C 1
ATOM 1336 O O . VAL A 1 186 ? -3.959 -11.497 2.482 1.00 86.50 186 VAL A O 1
ATOM 1339 N N . ALA A 1 187 ? -5.469 -11.645 4.143 1.00 84.94 187 ALA A N 1
ATOM 1340 C CA . ALA A 1 187 ? -6.190 -12.777 3.563 1.00 84.94 187 ALA A CA 1
ATOM 1341 C C . ALA A 1 187 ? -6.801 -12.430 2.194 1.00 84.94 187 ALA A C 1
ATOM 1343 O O . ALA A 1 187 ? -6.655 -13.194 1.239 1.00 84.94 187 ALA A O 1
ATOM 1344 N N . ALA A 1 188 ? -7.425 -11.254 2.075 1.00 85.12 188 ALA A N 1
ATOM 1345 C CA . ALA A 1 188 ? -7.957 -10.745 0.815 1.00 85.12 188 ALA A CA 1
ATOM 1346 C C . ALA A 1 188 ? -6.860 -10.587 -0.244 1.00 85.12 188 ALA A C 1
ATOM 1348 O O . ALA A 1 188 ? -6.991 -11.113 -1.348 1.00 85.12 188 ALA A O 1
ATOM 1349 N N . ALA A 1 189 ? -5.760 -9.911 0.101 1.00 82.31 189 ALA A N 1
ATOM 1350 C CA . ALA A 1 189 ? -4.630 -9.711 -0.800 1.00 82.31 189 ALA A CA 1
ATOM 1351 C C . ALA A 1 189 ? -4.031 -11.044 -1.276 1.00 82.31 189 ALA A C 1
ATOM 1353 O O . ALA A 1 189 ? -3.742 -11.194 -2.463 1.00 82.31 189 ALA A O 1
ATOM 1354 N N . ALA A 1 190 ? -3.903 -12.031 -0.384 1.00 79.25 190 ALA A N 1
ATOM 1355 C CA . ALA A 1 190 ? -3.438 -13.371 -0.735 1.00 79.25 190 ALA A CA 1
ATOM 1356 C C . ALA A 1 190 ? -4.404 -14.091 -1.691 1.00 79.25 190 ALA A C 1
ATOM 1358 O O . ALA A 1 190 ? -3.966 -14.687 -2.673 1.00 79.25 190 ALA A O 1
ATOM 1359 N N . ALA A 1 191 ? -5.715 -13.998 -1.449 1.00 81.00 191 ALA A N 1
ATOM 1360 C CA . ALA A 1 191 ? -6.724 -14.596 -2.321 1.00 81.00 191 ALA A CA 1
ATOM 1361 C C . ALA A 1 191 ? -6.737 -13.964 -3.725 1.00 81.00 191 ALA A C 1
ATOM 1363 O O . ALA A 1 191 ? -6.889 -14.678 -4.713 1.00 81.00 191 ALA A O 1
ATOM 1364 N N . ILE A 1 192 ? -6.548 -12.643 -3.812 1.00 78.75 192 ILE A N 1
ATOM 1365 C CA . ILE A 1 192 ? -6.503 -11.896 -5.080 1.00 78.75 192 ILE A CA 1
ATOM 1366 C C . ILE A 1 192 ? -5.226 -12.226 -5.861 1.00 78.75 192 ILE A C 1
ATOM 1368 O O . ILE A 1 192 ? -5.275 -12.445 -7.069 1.00 78.75 192 ILE A O 1
ATOM 1372 N N . ALA A 1 193 ? -4.087 -12.307 -5.172 1.00 71.75 193 ALA A N 1
ATOM 1373 C CA . ALA A 1 193 ? -2.814 -12.649 -5.794 1.00 71.75 193 ALA A CA 1
ATOM 1374 C C . ALA A 1 193 ? -2.739 -14.114 -6.275 1.00 71.75 193 ALA A C 1
ATOM 1376 O O . ALA A 1 193 ? -1.991 -14.430 -7.207 1.00 71.75 193 ALA A O 1
ATOM 1377 N N . GLY A 1 194 ? -3.500 -15.021 -5.653 1.00 68.06 194 GLY A N 1
ATOM 1378 C CA . GLY A 1 194 ? -3.441 -16.460 -5.920 1.00 68.06 194 GLY A CA 1
ATOM 1379 C C . GLY A 1 194 ? -2.038 -17.049 -5.698 1.00 68.06 194 GLY A C 1
ATOM 1380 O O . GLY A 1 194 ? -1.233 -16.513 -4.941 1.00 68.06 194 GLY A O 1
ATOM 1381 N N . GLU A 1 195 ? -1.702 -18.132 -6.409 1.00 51.97 195 GLU A N 1
ATOM 1382 C CA . GLU A 1 195 ? -0.363 -18.765 -6.390 1.00 51.97 195 GLU A CA 1
ATOM 1383 C C . GLU A 1 195 ? 0.739 -17.915 -7.064 1.00 51.97 195 GLU A C 1
ATOM 1385 O O . GLU A 1 195 ? 1.890 -18.337 -7.158 1.00 51.97 195 GLU A O 1
ATOM 1390 N N . ARG A 1 196 ? 0.409 -16.716 -7.568 1.00 48.69 196 ARG A N 1
ATOM 1391 C CA . ARG A 1 196 ? 1.307 -15.894 -8.401 1.00 48.69 196 ARG A CA 1
ATOM 1392 C C . ARG A 1 196 ? 2.155 -14.895 -7.608 1.00 48.69 196 ARG A C 1
ATOM 1394 O O . ARG A 1 196 ? 2.945 -14.169 -8.210 1.00 48.69 196 ARG A O 1
ATOM 1401 N N . CYS A 1 197 ? 2.034 -14.869 -6.280 1.00 41.12 197 CYS A N 1
ATOM 1402 C CA . CYS A 1 197 ? 2.831 -14.010 -5.402 1.00 41.12 197 CYS A CA 1
ATOM 1403 C C . CYS A 1 197 ? 3.866 -14.795 -4.590 1.00 41.12 197 CYS A C 1
ATOM 1405 O O . CYS A 1 197 ? 3.531 -15.687 -3.815 1.00 41.12 197 CYS A O 1
ATOM 1407 N N . CYS A 1 198 ? 5.123 -14.360 -4.660 1.00 36.75 198 CYS A N 1
ATOM 1408 C CA . CYS A 1 198 ? 6.143 -14.673 -3.660 1.00 36.75 198 CYS A CA 1
ATOM 1409 C C . CYS A 1 198 ? 6.105 -13.627 -2.523 1.00 36.75 198 CYS A C 1
ATOM 1411 O O . CYS A 1 198 ? 6.215 -12.439 -2.826 1.00 36.75 198 CYS A O 1
ATOM 1413 N N . PRO A 1 199 ? 6.227 -14.015 -1.240 1.00 46.84 199 PRO A N 1
ATOM 1414 C CA . PRO A 1 199 ? 5.311 -14.787 -0.397 1.00 46.84 199 PRO A CA 1
ATOM 1415 C C . PRO A 1 199 ? 4.396 -13.860 0.429 1.00 46.84 199 PRO A C 1
ATOM 1417 O O . PRO A 1 199 ? 4.656 -12.666 0.577 1.00 46.84 199 PRO A O 1
ATOM 1420 N N . ALA A 1 200 ? 3.360 -14.445 1.033 1.00 42.62 200 ALA A N 1
ATOM 1421 C CA . ALA A 1 200 ? 2.473 -13.807 2.000 1.00 42.62 200 ALA A CA 1
ATOM 1422 C C . ALA A 1 200 ? 3.239 -13.013 3.078 1.00 42.62 200 ALA A C 1
ATOM 1424 O O . ALA A 1 200 ? 4.135 -13.532 3.754 1.00 42.62 200 ALA A O 1
ATOM 1425 N N . VAL A 1 201 ? 2.852 -11.749 3.242 1.00 46.50 201 VAL A N 1
ATOM 1426 C CA . VAL A 1 201 ? 3.270 -10.874 4.339 1.00 46.50 201 VAL A CA 1
ATOM 1427 C C . VAL A 1 201 ? 2.618 -11.389 5.628 1.00 46.50 201 VAL A C 1
ATOM 1429 O O . VAL A 1 201 ? 1.412 -11.258 5.801 1.00 46.50 201 VAL A O 1
ATOM 1432 N N . ALA A 1 202 ? 3.390 -11.990 6.535 1.00 37.34 202 ALA A N 1
ATOM 1433 C CA . ALA A 1 202 ? 2.932 -12.327 7.882 1.00 37.34 202 ALA A CA 1
ATOM 1434 C C . ALA A 1 202 ? 3.328 -11.190 8.831 1.00 37.34 202 ALA A C 1
ATOM 1436 O O . ALA A 1 202 ? 4.486 -11.085 9.230 1.00 37.34 202 ALA A O 1
ATOM 1437 N N . ILE A 1 203 ? 2.379 -10.320 9.181 1.00 43.44 203 ILE A N 1
ATOM 1438 C CA . ILE A 1 203 ? 2.575 -9.265 10.186 1.00 43.44 203 ILE A CA 1
ATOM 1439 C C . ILE A 1 203 ? 2.200 -9.859 11.545 1.00 43.44 203 ILE A C 1
ATOM 1441 O O . ILE A 1 203 ? 1.025 -9.950 11.878 1.00 43.44 203 ILE A O 1
ATOM 1445 N N . LEU A 1 204 ? 3.184 -10.272 12.346 1.00 35.22 204 LEU A N 1
ATOM 1446 C CA . LEU A 1 204 ? 2.946 -10.658 13.737 1.00 35.22 204 LEU A CA 1
ATOM 1447 C C . LEU A 1 204 ? 2.933 -9.388 14.594 1.00 35.22 204 LEU A C 1
ATOM 1449 O O . LEU A 1 204 ? 3.983 -8.844 14.946 1.00 35.22 204 LEU A O 1
ATOM 1453 N N . LEU A 1 205 ? 1.735 -8.907 14.925 1.00 33.97 205 LEU A N 1
ATOM 1454 C CA . LEU A 1 205 ? 1.525 -7.887 15.951 1.00 33.97 205 LEU A CA 1
ATOM 1455 C C . LEU A 1 205 ? 1.428 -8.598 17.308 1.00 33.97 205 LEU A C 1
ATOM 1457 O O . LEU A 1 205 ? 0.370 -9.103 17.670 1.00 33.97 205 LEU A O 1
ATOM 1461 N N . SER A 1 206 ? 2.526 -8.669 18.063 1.00 25.89 206 SER A N 1
ATOM 1462 C CA . SER A 1 206 ? 2.485 -9.124 19.462 1.00 25.89 206 SER A CA 1
ATOM 1463 C C . SER A 1 206 ? 2.786 -7.952 20.392 1.00 25.89 206 SER A C 1
ATOM 1465 O O . SER A 1 206 ? 3.542 -7.060 20.011 1.00 25.89 206 SER A O 1
ATOM 1467 N N . CYS A 1 207 ? 2.170 -7.924 21.580 1.00 25.61 207 CYS A N 1
ATOM 1468 C CA . CYS A 1 207 ? 2.312 -6.868 22.590 1.00 25.61 207 CYS A CA 1
ATOM 1469 C C . CYS A 1 207 ? 3.741 -6.294 22.666 1.00 25.61 207 CYS A C 1
ATOM 1471 O O . CYS A 1 207 ? 4.633 -6.902 23.250 1.00 25.61 207 CYS A O 1
ATOM 1473 N N . GLY A 1 208 ? 3.938 -5.108 22.081 1.00 29.11 208 GLY A N 1
ATOM 1474 C CA . GLY A 1 208 ? 5.185 -4.341 22.144 1.00 29.11 208 GLY A CA 1
ATOM 1475 C C . GLY A 1 208 ? 6.221 -4.598 21.040 1.00 29.11 208 GLY A C 1
ATOM 1476 O O . GLY A 1 208 ? 7.193 -3.849 20.985 1.00 29.11 208 GLY A O 1
ATOM 1477 N N . VAL A 1 209 ? 6.040 -5.582 20.147 1.00 28.11 209 VAL A N 1
ATOM 1478 C CA . VAL A 1 209 ? 6.966 -5.856 19.028 1.00 28.11 209 VAL A CA 1
ATOM 1479 C C . VAL A 1 209 ? 6.195 -6.306 17.780 1.00 28.11 209 VAL A C 1
ATOM 1481 O O . VAL A 1 209 ? 5.567 -7.367 17.768 1.00 28.11 209 VAL A O 1
ATOM 1484 N N . VAL A 1 210 ? 6.285 -5.515 16.704 1.00 32.28 210 VAL A N 1
ATOM 1485 C CA . VAL A 1 210 ? 5.801 -5.891 15.366 1.00 32.28 210 VAL A CA 1
ATOM 1486 C C . VAL A 1 210 ? 6.903 -6.670 14.652 1.00 32.28 210 VAL A C 1
ATOM 1488 O O . VAL A 1 210 ? 7.930 -6.098 14.286 1.00 32.28 210 VAL A O 1
ATOM 1491 N N . THR A 1 211 ? 6.703 -7.973 14.454 1.00 33.00 211 THR A N 1
ATOM 1492 C CA . THR A 1 211 ? 7.625 -8.823 13.686 1.00 33.00 211 THR A CA 1
ATOM 1493 C C . THR A 1 211 ? 6.955 -9.204 12.377 1.00 33.00 211 THR A C 1
ATOM 1495 O O . THR A 1 211 ? 5.974 -9.937 12.381 1.00 33.00 211 THR A O 1
ATOM 1498 N N . VAL A 1 212 ? 7.461 -8.715 11.245 1.00 37.75 212 VAL A N 1
ATOM 1499 C CA . VAL A 1 212 ? 6.900 -9.057 9.932 1.00 37.75 212 VAL A CA 1
ATOM 1500 C C . VAL A 1 212 ? 7.811 -10.054 9.228 1.00 37.75 212 VAL A C 1
ATOM 1502 O O . VAL A 1 212 ? 8.925 -9.713 8.828 1.00 37.75 212 VAL A O 1
ATOM 1505 N N . GLY A 1 213 ? 7.345 -11.295 9.105 1.00 35.69 213 GLY A N 1
ATOM 1506 C CA . GLY A 1 213 ? 8.024 -12.374 8.390 1.00 35.69 213 GLY A CA 1
ATOM 1507 C C . GLY A 1 213 ? 7.311 -12.704 7.083 1.00 35.69 213 GLY A C 1
ATOM 1508 O O . GLY A 1 213 ? 6.129 -12.431 6.921 1.00 35.69 213 GLY A O 1
ATOM 1509 N N . THR A 1 214 ? 8.014 -13.309 6.133 1.00 36.97 214 THR A N 1
ATOM 1510 C CA . THR A 1 214 ? 7.378 -13.937 4.966 1.00 36.97 214 THR A CA 1
ATOM 1511 C C . THR A 1 214 ? 7.386 -15.449 5.165 1.00 36.97 214 THR A C 1
ATOM 1513 O O . THR A 1 214 ? 8.440 -16.031 5.422 1.00 36.97 214 THR A O 1
ATOM 1516 N N . ALA A 1 215 ? 6.217 -16.089 5.087 1.00 33.12 215 ALA A N 1
ATOM 1517 C CA . ALA A 1 215 ? 6.115 -17.545 5.158 1.00 33.12 215 ALA A CA 1
ATOM 1518 C C . ALA A 1 215 ? 6.210 -18.129 3.743 1.00 33.12 215 ALA A C 1
ATOM 1520 O O . ALA A 1 215 ? 5.379 -17.837 2.886 1.00 33.12 215 ALA A O 1
ATOM 1521 N N . TYR A 1 216 ? 7.227 -18.957 3.502 1.00 32.44 216 TYR A N 1
ATOM 1522 C CA . TYR A 1 216 ? 7.306 -19.798 2.311 1.00 32.44 216 TYR A CA 1
ATOM 1523 C C . TYR A 1 216 ? 6.619 -21.124 2.641 1.00 32.44 216 TYR A C 1
ATOM 1525 O O . TYR A 1 216 ? 7.172 -21.917 3.404 1.00 32.44 216 TYR A O 1
ATOM 1533 N N . TYR A 1 217 ? 5.432 -21.372 2.089 1.00 25.91 217 TYR A N 1
ATOM 1534 C CA . TYR A 1 217 ? 4.965 -22.751 1.959 1.00 25.91 217 TYR A CA 1
ATOM 1535 C C . TYR A 1 217 ? 5.710 -23.359 0.766 1.00 25.91 217 TYR A C 1
ATOM 1537 O O . TYR A 1 217 ? 5.683 -22.799 -0.328 1.00 25.91 217 TYR A O 1
ATOM 1545 N N . ARG A 1 218 ? 6.489 -24.410 1.043 1.00 30.05 218 ARG A N 1
ATOM 1546 C CA . ARG A 1 218 ? 7.171 -25.222 0.028 1.00 30.05 218 ARG A CA 1
ATOM 1547 C C . ARG A 1 218 ? 6.179 -26.091 -0.721 1.00 30.05 218 ARG A C 1
ATOM 1549 O O . ARG A 1 218 ? 5.238 -26.573 -0.053 1.00 30.05 218 ARG A O 1
#

Sequence (218 aa):
MAPQNLGQGVALSAHPHLPSSTSSSSDLHSSHPAAPGLLLDLSSRSNAAAEASVLLGEVCGSAFLACARIKLCWMSPYHSSSIAGLPGHIQFMLVQLDGTAAAAAAGVSEGSSRQQKMQPLYATTLPLLLDGCKSTLQPAKQQPASGNALALHFDSGNPDLLRNSWQQAVYIAAGSDPFALVDASVAAAAAIAGERCCPAVAILLSCGVVTVGTAYYR

Organism: Tetradesmus obliquus (NCBI:txid3088)

pLDDT: mean 71.22, std 23.45, range [21.16, 96.31]

Foldseek 3Di:
DDDDDDDDQDDDDDDDDDDDDWDKDWDWDADDPQARWIFIKIFTPDWFFLKDKAWPFFAQFQKKWFWADPDPWFTDIDIDREQLRDAWRTQKMKGFHDPVVLCSVVVHDPDPPDPPVRQTKMKMKGFADDDQKDKGKHQDPDADPRNGIIIIIIHRVDRVPTDRIDGRGMIMDMDRDRVVNVVRRLVVSCVVCDPVDQFRWDFDDDVPDTGTGTDDDD

Secondary structure (DSSP, 8-state):
-----------------S-SS--EEEEEEE--TT-SSEEEEEEESSPPBSEEEEEEEE--EEEEEEEEEEETTEEEEEEESSGGGSPSSEEEEEEEEPHHHHHHHTT--TT------PPPPEEEEEE---TT-EEEEEE-SSPPTTS-EEEEEEE-S-TT--BSEEEEEEEEEEES-HHHHHHHHHHHHHHHHGGGSSPPEEEEEETTEEEEEE----